Protein AF-A0A151AYU2-F1 (afdb_monomer_lite)

Radius of gyration: 25.3 Å; chains: 1; bounding box: 52×32×69 Å

Organism: NCBI:txid1122241

Foldseek 3Di:
DAAAPPVRDDDDLVQWDWAFPAAVLLVTDDTDRSHGPVRRVCCVVPPVVLQCPFLVNLVVQLVVVRDHPVLARHDSQQWFAFVPDRQFIWGFDADSSSHTDDIATDWDWDWDDDPQGIDIDTDHGPVCVVCVVVVVVVVCVVCVVVVHDDDDPDDDDDDDDPTDTDDDDDGDCVSVPPDDPDDDDD

Sequence (186 aa):
MFRCIICLRELDNATASEEHIFPEALGGNITIKNVCRECNSKLGRYVDAPLINNWLIEAKRMLLCLPGKSGKIPNPLEKGYIAGDPQHEVRYEFDSNGKPKRLYTVPKVIREEIDTGERIRIILDKSDENRLPIILEKIAQRAKNKSLKMELLSRKEVHVEHPTMEQNFTFNLWLFSPLTTLDKKS

Secondary structure (DSSP, 8-state):
-EE-TTT--EE-GGGEEEEESS-GGGT---EEEEEEHHHHHHHIIIIIHHHHTSHHHHHHHHHTT---TTSPPP-TTSEEEETTEEEEEEEEEE-TTS-EEEEEEPPEEEEEEETTEEEEEEE--GGGGGGHHHHHHHHHHHHHHTTPPP----------SS--EE------GGGG-S---S----

InterPro domains:
  IPR029471 HNH endonuclease 5 [PF14279] (4-56)

pLDDT: mean 88.63, std 12.05, range [38.78, 97.75]

Structure (mmCIF, N/CA/C/O backbone):
data_AF-A0A151AYU2-F1
#
_entry.id   AF-A0A151AYU2-F1
#
loop_
_atom_site.group_PDB
_atom_site.id
_atom_site.type_symbol
_atom_site.label_atom_id
_atom_site.label_alt_id
_atom_site.label_comp_id
_atom_site.label_asym_id
_atom_site.label_entity_id
_atom_site.label_seq_id
_atom_site.pdbx_PDB_ins_code
_atom_site.Cartn_x
_atom_site.Cartn_y
_atom_site.Cartn_z
_atom_site.occupancy
_atom_site.B_iso_or_equiv
_atom_site.auth_seq_id
_atom_site.auth_comp_id
_atom_site.auth_asym_id
_atom_site.auth_atom_id
_atom_site.pdbx_PDB_model_num
ATOM 1 N N . MET A 1 1 ? -15.152 13.993 37.377 1.00 92.38 1 MET A N 1
ATOM 2 C CA . MET A 1 1 ? -14.035 13.042 37.518 1.00 92.38 1 MET A CA 1
ATOM 3 C C . MET A 1 1 ? -14.491 11.687 37.019 1.00 92.38 1 MET A C 1
ATOM 5 O O . MET A 1 1 ? -15.675 11.382 37.151 1.00 92.38 1 MET A O 1
ATOM 9 N N . PHE A 1 2 ? -13.579 10.915 36.439 1.00 96.31 2 PHE A N 1
ATOM 10 C CA . PHE A 1 2 ? -13.813 9.545 36.000 1.00 96.31 2 PHE A CA 1
ATOM 11 C C . PHE A 1 2 ? -12.554 8.707 36.229 1.00 96.31 2 PHE A C 1
ATOM 13 O O . PHE A 1 2 ? -11.435 9.226 36.189 1.00 96.31 2 PHE A O 1
ATOM 20 N N . ARG A 1 3 ? -12.729 7.393 36.368 1.00 97.00 3 ARG A N 1
ATOM 21 C CA . ARG A 1 3 ? -11.619 6.446 36.442 1.00 97.00 3 ARG A CA 1
ATOM 22 C C . ARG A 1 3 ? -11.289 5.887 35.064 1.00 97.00 3 ARG A C 1
ATOM 24 O O . ARG A 1 3 ? -12.136 5.264 34.426 1.00 97.00 3 ARG A O 1
ATOM 31 N N . CYS A 1 4 ? -10.048 6.069 34.616 1.00 97.62 4 CYS A N 1
ATOM 32 C CA . CYS A 1 4 ? -9.573 5.461 33.374 1.00 97.62 4 CYS A CA 1
ATOM 33 C C . CYS A 1 4 ? -9.370 3.950 33.561 1.00 97.62 4 CYS A C 1
ATOM 35 O O . CYS A 1 4 ? -8.596 3.550 34.426 1.00 97.62 4 CYS A O 1
ATOM 37 N N . ILE A 1 5 ? -9.993 3.106 32.733 1.00 96.75 5 ILE A N 1
ATOM 38 C CA . ILE A 1 5 ? -9.901 1.636 32.873 1.00 96.75 5 ILE A CA 1
ATOM 39 C C . ILE A 1 5 ? -8.519 1.063 32.521 1.00 96.75 5 ILE A C 1
ATOM 41 O O . ILE A 1 5 ? -8.209 -0.055 32.913 1.00 96.75 5 ILE A O 1
ATOM 45 N N . ILE A 1 6 ? -7.682 1.826 31.806 1.00 96.19 6 ILE A N 1
ATOM 46 C CA . ILE A 1 6 ? -6.354 1.379 31.355 1.00 96.19 6 ILE A CA 1
ATOM 47 C C . ILE A 1 6 ? -5.271 1.718 32.383 1.00 96.19 6 ILE A C 1
ATOM 49 O O . ILE A 1 6 ? -4.528 0.845 32.814 1.00 96.19 6 ILE A O 1
ATOM 53 N N . CYS A 1 7 ? -5.166 2.988 32.794 1.00 96.88 7 CYS A N 1
ATOM 54 C CA . CYS A 1 7 ? -4.160 3.411 33.781 1.00 96.88 7 CYS A CA 1
ATOM 55 C C . CYS A 1 7 ? -4.673 3.423 35.227 1.00 96.88 7 CYS A C 1
ATOM 57 O O . CYS A 1 7 ? -3.905 3.735 36.131 1.00 96.88 7 CYS A O 1
ATOM 59 N N . LEU A 1 8 ? -5.959 3.130 35.444 1.00 97.44 8 LEU A N 1
ATOM 60 C CA . LEU A 1 8 ? -6.633 3.043 36.747 1.00 97.44 8 LEU A CA 1
ATOM 61 C C . LEU A 1 8 ? -6.641 4.331 37.590 1.00 97.44 8 LEU A C 1
ATOM 63 O O . LEU A 1 8 ? -7.120 4.292 38.725 1.00 97.44 8 LEU A O 1
ATOM 67 N N . ARG A 1 9 ? -6.172 5.460 37.035 1.00 97.19 9 ARG A N 1
ATOM 68 C CA . ARG A 1 9 ? -6.159 6.790 37.667 1.00 97.19 9 ARG A CA 1
ATOM 69 C C . ARG A 1 9 ? -7.537 7.458 37.613 1.00 97.19 9 ARG A C 1
ATOM 71 O O . ARG A 1 9 ? -8.231 7.358 36.599 1.00 97.19 9 ARG A O 1
ATOM 78 N N . GLU A 1 10 ? -7.871 8.186 38.675 1.00 97.44 10 GLU A N 1
ATOM 79 C CA . GLU A 1 10 ? -8.965 9.163 38.711 1.00 97.44 10 GLU A CA 1
ATOM 80 C C . GLU A 1 10 ? -8.523 10.454 38.014 1.00 97.44 10 GLU A C 1
ATOM 82 O O . GLU A 1 10 ? -7.473 11.012 38.336 1.00 97.44 10 GLU A O 1
ATOM 87 N N . LEU A 1 11 ? -9.293 10.908 37.028 1.00 96.38 11 LEU A N 1
ATOM 88 C CA . LEU A 1 11 ? -8.926 12.013 36.143 1.00 96.38 11 LEU A CA 1
ATOM 89 C C . LEU A 1 11 ? -10.106 12.965 35.924 1.00 96.38 11 LEU A C 1
ATOM 91 O O . LEU A 1 11 ? -11.273 12.616 36.123 1.00 96.38 11 LEU A O 1
ATOM 95 N N . ASP A 1 12 ? -9.802 14.187 35.490 1.00 95.88 12 ASP A N 1
ATOM 96 C CA . ASP A 1 12 ? -10.826 15.152 35.098 1.00 95.88 12 ASP A CA 1
ATOM 97 C C . ASP A 1 12 ? -11.544 14.707 33.813 1.00 95.88 12 ASP A C 1
ATOM 99 O O . ASP A 1 12 ? -10.909 14.217 32.874 1.00 95.88 12 ASP A O 1
ATOM 103 N N . ASN A 1 13 ? -12.863 14.919 33.750 1.00 94.44 13 ASN A N 1
ATOM 104 C CA . ASN A 1 13 ? -13.699 14.519 32.613 1.00 94.44 13 ASN A CA 1
ATOM 105 C C . ASN A 1 13 ? -13.259 15.177 31.291 1.00 94.44 13 ASN A C 1
ATOM 107 O O . ASN A 1 13 ? -13.466 14.591 30.231 1.00 94.44 13 ASN A O 1
ATOM 111 N N . ALA A 1 14 ? -12.597 16.339 31.328 1.00 93.88 14 ALA A N 1
ATOM 112 C CA . ALA A 1 14 ? -12.032 17.003 30.152 1.00 93.88 14 ALA A CA 1
ATOM 113 C C . ALA A 1 14 ? -10.926 16.185 29.457 1.00 93.88 14 ALA A C 1
ATOM 115 O O . ALA A 1 14 ? -10.624 16.413 28.283 1.00 93.88 14 ALA A O 1
ATOM 116 N N . THR A 1 15 ? -10.321 15.224 30.163 1.00 94.38 15 THR A N 1
ATOM 117 C CA . THR A 1 15 ? -9.274 14.337 29.626 1.00 94.38 15 THR A CA 1
ATOM 118 C C . THR A 1 15 ? -9.813 13.015 29.080 1.00 94.38 15 THR A C 1
ATOM 120 O O . THR A 1 15 ? -9.033 12.219 28.543 1.00 94.38 15 THR A O 1
ATOM 123 N N . ALA A 1 16 ? -11.122 12.773 29.198 1.00 95.12 16 ALA A N 1
ATOM 124 C CA . ALA A 1 16 ? -11.766 11.606 28.617 1.00 95.12 16 ALA A CA 1
ATOM 125 C C . ALA A 1 16 ? -11.671 11.637 27.083 1.00 95.12 16 ALA A C 1
ATOM 127 O O . ALA A 1 16 ? -11.637 12.699 26.448 1.00 95.12 16 ALA A O 1
ATOM 128 N N . SER A 1 17 ? -11.595 10.449 26.500 1.00 96.06 17 SER A N 1
ATOM 129 C CA . SER A 1 17 ? -11.542 10.213 25.063 1.00 96.06 17 SER A CA 1
ATOM 130 C C . SER A 1 17 ? -12.520 9.104 24.712 1.00 96.06 17 SER A C 1
ATOM 132 O O . SER A 1 17 ? -12.716 8.175 25.496 1.00 96.06 17 SER A O 1
ATOM 134 N N . GLU A 1 18 ? -13.125 9.202 23.534 1.00 95.06 18 GLU A N 1
ATOM 135 C CA . GLU A 1 18 ? -13.916 8.111 22.978 1.00 95.06 18 GLU A CA 1
ATOM 136 C C . GLU A 1 18 ? -12.961 7.076 22.381 1.00 95.06 18 GLU A C 1
ATOM 138 O O . GLU A 1 18 ? -12.160 7.397 21.504 1.00 95.06 18 GLU A O 1
ATOM 143 N N . GLU A 1 19 ? -12.995 5.859 22.917 1.00 95.19 19 GLU A N 1
ATOM 144 C CA . GLU A 1 19 ? -12.148 4.745 22.496 1.00 95.19 19 GLU A CA 1
ATOM 145 C C . GLU A 1 19 ? -13.000 3.630 21.903 1.00 95.19 19 GLU A C 1
ATOM 147 O O . GLU A 1 19 ? -14.020 3.256 22.483 1.00 95.19 19 GLU A O 1
ATOM 152 N N . HIS A 1 20 ? -12.578 3.084 20.765 1.00 93.94 20 HIS A N 1
ATOM 153 C CA . HIS A 1 20 ? -13.222 1.914 20.180 1.00 93.94 20 HIS A CA 1
ATOM 154 C C . HIS A 1 20 ? -12.712 0.636 20.851 1.00 93.94 20 HIS A C 1
ATOM 156 O O . HIS A 1 20 ? -11.509 0.453 20.991 1.00 93.94 20 HIS A O 1
ATOM 162 N N . ILE A 1 21 ? -13.614 -0.281 21.218 1.00 92.38 21 ILE A N 1
ATOM 163 C CA . ILE A 1 21 ? -13.212 -1.592 21.765 1.00 92.38 21 ILE A CA 1
ATOM 164 C C . ILE A 1 21 ? -12.509 -2.431 20.691 1.00 92.38 21 ILE A C 1
ATOM 166 O O . ILE A 1 21 ? -11.504 -3.083 20.958 1.00 92.38 21 ILE A O 1
ATOM 170 N N . PHE A 1 22 ? -13.043 -2.400 19.470 1.00 92.06 22 PHE A N 1
ATOM 171 C CA . PHE A 1 22 ? -12.408 -2.959 18.283 1.00 92.06 22 PHE A CA 1
ATOM 172 C C . PHE A 1 22 ? -12.127 -1.825 17.305 1.00 92.06 22 PHE A C 1
ATOM 174 O O . PHE A 1 22 ? -13.033 -1.019 17.088 1.00 92.06 22 PHE A O 1
ATOM 181 N N . PRO A 1 23 ? -10.943 -1.767 16.671 1.00 92.06 23 PRO A N 1
ATOM 182 C CA . PRO A 1 23 ? -10.631 -0.709 15.725 1.00 92.06 23 PRO A CA 1
ATOM 183 C C . PRO A 1 23 ? -11.722 -0.558 14.662 1.00 92.06 23 PRO A C 1
ATOM 185 O O . PRO A 1 23 ? -12.142 -1.531 14.034 1.00 92.06 23 PRO A O 1
ATOM 188 N N . GLU A 1 24 ? -12.137 0.681 14.415 1.00 91.56 24 GLU A N 1
ATOM 189 C CA . GLU A 1 24 ? -13.136 1.026 13.396 1.00 91.56 24 GLU A CA 1
ATOM 190 C C . GLU A 1 24 ? -12.774 0.454 12.014 1.00 91.56 24 GLU A C 1
ATOM 192 O O . GLU A 1 24 ? -13.625 -0.069 11.303 1.00 91.56 24 GLU A O 1
ATO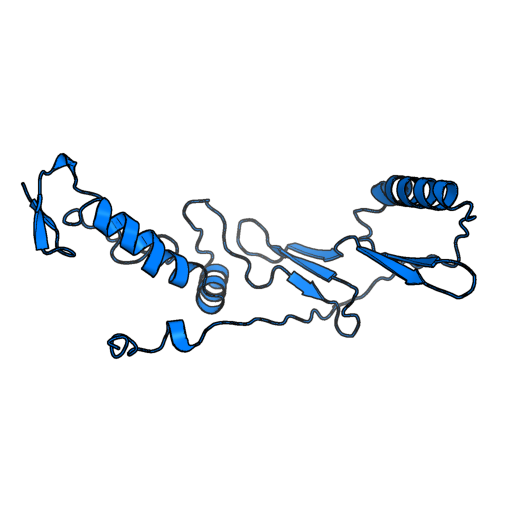M 197 N N . ALA A 1 25 ? -11.480 0.447 11.671 1.00 92.19 25 ALA A N 1
ATOM 198 C CA . ALA A 1 25 ? -10.957 -0.106 10.419 1.00 92.19 25 ALA A CA 1
ATOM 199 C C . ALA A 1 25 ? -11.163 -1.629 10.258 1.00 92.19 25 ALA A C 1
ATOM 201 O O . ALA A 1 25 ? -10.932 -2.162 9.169 1.00 92.19 25 ALA A O 1
ATOM 202 N N . LEU A 1 26 ? -11.564 -2.323 11.329 1.00 93.62 26 LEU A N 1
ATOM 203 C CA . LEU A 1 26 ? -11.955 -3.736 11.350 1.00 93.62 26 LEU A CA 1
ATOM 204 C C . LEU A 1 26 ? -13.482 -3.919 11.431 1.00 93.62 26 LEU A C 1
ATOM 206 O O . LEU A 1 26 ? -13.949 -5.032 11.652 1.00 93.62 26 LEU A O 1
ATOM 210 N N . GLY A 1 27 ? -14.256 -2.843 11.261 1.00 91.19 27 GLY A N 1
ATOM 211 C CA . GLY A 1 27 ? -15.714 -2.841 11.397 1.00 91.19 27 GLY A CA 1
ATOM 212 C C . GLY A 1 27 ? -16.207 -2.663 12.837 1.00 91.19 27 GLY A C 1
ATOM 213 O O . GLY A 1 27 ? -17.386 -2.884 13.109 1.00 91.19 27 GLY A O 1
ATOM 214 N N . GLY A 1 28 ? -15.331 -2.284 13.772 1.00 92.44 28 GLY A N 1
ATOM 215 C CA . GLY A 1 28 ? -15.703 -2.066 15.167 1.00 92.44 28 GLY A CA 1
ATOM 216 C C . GLY A 1 28 ? -16.546 -0.805 15.368 1.00 92.44 28 GLY A C 1
ATOM 217 O O . GLY A 1 28 ? -16.127 0.297 15.024 1.00 92.44 28 GLY A O 1
ATOM 218 N N . ASN A 1 29 ? -17.722 -0.954 15.977 1.00 93.44 29 ASN A N 1
ATOM 219 C CA . ASN A 1 29 ? -18.675 0.140 16.208 1.00 93.44 29 ASN A CA 1
ATOM 220 C C . ASN A 1 29 ? -18.985 0.400 17.694 1.00 93.44 29 ASN A C 1
ATOM 222 O O . ASN A 1 29 ? -19.743 1.313 18.009 1.00 93.44 29 ASN A O 1
ATOM 226 N N . ILE A 1 30 ? -18.410 -0.386 18.610 1.00 95.44 30 ILE A N 1
ATOM 227 C CA . ILE A 1 30 ? -18.618 -0.225 20.052 1.00 95.44 30 ILE A CA 1
ATOM 228 C C . ILE A 1 30 ? -17.563 0.731 20.601 1.00 95.44 30 ILE A C 1
ATOM 230 O O . ILE A 1 30 ? -16.366 0.439 20.527 1.00 95.44 30 ILE A O 1
ATOM 234 N N . THR A 1 31 ? -18.014 1.841 21.183 1.00 95.75 31 THR A N 1
ATOM 235 C CA . THR A 1 31 ? -17.152 2.836 21.826 1.00 95.75 31 THR A CA 1
ATOM 236 C C . THR A 1 31 ? -17.396 2.924 23.329 1.00 95.75 31 THR A C 1
ATOM 238 O O . THR A 1 31 ? -18.479 2.625 23.837 1.00 95.75 31 THR A O 1
ATOM 241 N N . ILE A 1 32 ? -16.365 3.341 24.060 1.00 95.19 32 ILE A N 1
ATOM 242 C CA . ILE A 1 32 ? -16.394 3.606 25.500 1.00 95.19 32 ILE A CA 1
ATOM 243 C C . ILE A 1 32 ? -15.777 4.976 25.792 1.00 95.19 32 ILE A C 1
ATOM 245 O O . ILE A 1 32 ? -14.922 5.456 25.051 1.00 95.19 32 ILE A O 1
ATOM 249 N N . LYS A 1 33 ? -16.185 5.608 26.899 1.00 94.75 33 LYS A N 1
ATOM 250 C CA . LYS A 1 33 ? -15.687 6.937 27.320 1.00 94.75 33 LYS A CA 1
ATOM 251 C C . LYS A 1 33 ? -14.859 6.907 28.607 1.00 94.75 33 LYS A C 1
ATOM 253 O O . LYS A 1 33 ? -14.461 7.949 29.117 1.00 94.75 33 LYS A O 1
ATOM 258 N N . ASN A 1 34 ? -14.549 5.712 29.113 1.00 95.38 34 ASN A N 1
ATOM 259 C CA . ASN A 1 34 ? -13.813 5.518 30.366 1.00 95.38 34 ASN A CA 1
ATOM 260 C C . ASN A 1 34 ? -12.299 5.363 30.127 1.00 95.38 34 ASN A C 1
ATOM 262 O O . ASN A 1 34 ? -11.610 4.671 30.876 1.00 95.38 34 ASN A O 1
ATOM 266 N N . VAL A 1 35 ? -11.766 5.992 29.076 1.00 97.31 35 VAL A N 1
ATOM 267 C CA . VAL A 1 35 ? -10.343 5.959 28.710 1.00 97.31 35 VAL A CA 1
ATOM 268 C C . VAL A 1 35 ? -9.844 7.392 28.559 1.00 97.31 35 VAL A C 1
ATOM 270 O O . VAL A 1 35 ? -10.484 8.221 27.919 1.00 97.31 35 VAL A O 1
ATOM 273 N N . CYS A 1 36 ? -8.701 7.717 29.164 1.00 97.75 36 CYS A N 1
ATOM 274 C CA . CYS A 1 3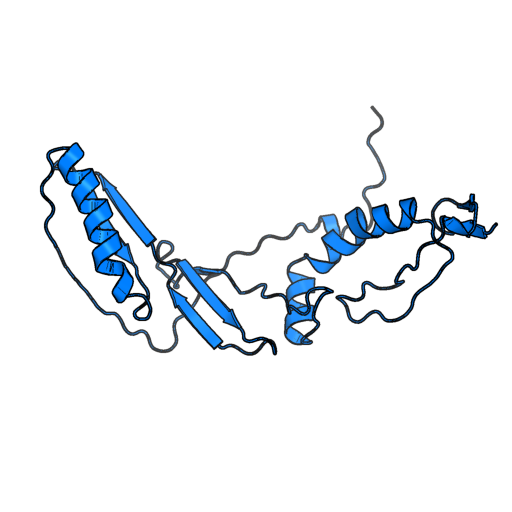6 ? -8.097 9.038 28.995 1.00 97.75 36 CYS A CA 1
ATOM 275 C C . CYS A 1 36 ? -7.361 9.158 27.652 1.00 97.75 36 CYS A C 1
ATOM 277 O O . CYS A 1 36 ? -6.863 8.162 27.121 1.00 97.75 36 CYS A O 1
ATOM 279 N N . ARG A 1 37 ? -7.229 10.384 27.128 1.00 96.88 37 ARG A N 1
ATOM 280 C CA . ARG A 1 37 ? -6.555 10.667 25.841 1.00 96.88 37 ARG A CA 1
ATOM 281 C C . ARG A 1 37 ? -5.143 10.085 25.739 1.00 96.88 37 ARG A C 1
ATOM 283 O O . ARG A 1 37 ? -4.761 9.606 24.679 1.00 96.88 37 ARG A O 1
ATOM 290 N N . GLU A 1 38 ? -4.380 10.098 26.832 1.00 96.75 38 GLU A N 1
ATOM 291 C CA . GLU A 1 38 ? -3.019 9.547 26.861 1.00 96.75 38 GLU A CA 1
ATOM 292 C C . GLU A 1 38 ? -3.017 8.028 26.617 1.00 96.75 38 GLU A C 1
ATOM 294 O O . GLU A 1 38 ? -2.230 7.526 25.816 1.00 96.75 38 GLU A O 1
ATOM 299 N N . CYS A 1 39 ? -3.909 7.291 27.287 1.00 97.12 39 CYS A N 1
ATOM 300 C CA . CYS A 1 39 ? -4.044 5.846 27.111 1.00 97.12 39 CYS A CA 1
ATOM 301 C C . CYS A 1 39 ? -4.598 5.495 25.730 1.00 97.12 39 CYS A C 1
ATOM 303 O O . CYS A 1 39 ? -4.009 4.651 25.064 1.00 97.12 39 CYS A O 1
ATOM 305 N N . ASN A 1 40 ? -5.659 6.175 25.286 1.00 96.62 40 ASN A N 1
ATOM 306 C CA . ASN A 1 40 ? -6.238 5.997 23.950 1.00 96.62 40 ASN A CA 1
ATOM 307 C C . ASN A 1 40 ? -5.165 6.218 22.861 1.00 96.62 40 ASN A C 1
ATOM 309 O O . ASN A 1 40 ? -4.927 5.350 22.029 1.00 96.62 40 ASN A O 1
ATOM 313 N N . SER A 1 41 ? -4.381 7.299 22.947 1.00 95.81 41 SER A N 1
ATOM 314 C CA . SER A 1 41 ? -3.298 7.545 21.985 1.00 95.81 41 SER A CA 1
ATOM 315 C C . SER A 1 41 ? -2.222 6.448 21.983 1.00 95.81 41 SER A C 1
ATOM 317 O O . SER A 1 41 ? -1.691 6.120 20.917 1.00 95.81 41 SER A O 1
ATOM 319 N N . LYS A 1 42 ? -1.892 5.866 23.146 1.00 95.44 42 LYS A N 1
ATOM 320 C CA . LYS A 1 42 ? -0.954 4.734 23.236 1.00 95.44 42 LYS A CA 1
ATOM 321 C C . LYS A 1 42 ? -1.541 3.465 22.612 1.00 95.44 42 LYS A C 1
ATOM 323 O O . LYS A 1 42 ? -0.820 2.805 21.870 1.00 95.44 42 LYS A O 1
ATOM 328 N N . LEU A 1 43 ? -2.812 3.149 22.864 1.00 93.50 43 LEU A N 1
ATOM 329 C CA . LEU A 1 43 ? -3.501 2.007 22.247 1.00 93.50 43 LEU A CA 1
ATOM 330 C C . LEU A 1 43 ? -3.541 2.153 20.723 1.00 93.50 43 LEU A C 1
ATOM 332 O O . LEU A 1 43 ? -3.032 1.284 20.017 1.00 93.50 43 LEU A O 1
ATOM 336 N N . GLY A 1 44 ? -3.970 3.313 20.224 1.00 92.12 44 GLY A N 1
ATOM 337 C CA . GLY A 1 44 ? -3.989 3.597 18.790 1.00 92.12 44 GLY A CA 1
ATOM 338 C C . GLY A 1 44 ? -2.617 3.435 18.119 1.00 92.12 44 GLY A C 1
ATOM 339 O O . GLY A 1 44 ? -2.508 2.886 17.023 1.00 92.12 44 GLY A O 1
ATOM 340 N N . ARG A 1 45 ? -1.537 3.876 18.783 1.00 92.62 45 ARG A N 1
ATOM 341 C CA . ARG A 1 45 ? -0.171 3.814 18.234 1.00 92.62 45 ARG A CA 1
ATOM 342 C C . ARG A 1 45 ? 0.472 2.430 18.329 1.00 92.62 45 ARG A C 1
ATOM 344 O O . ARG A 1 45 ? 1.184 2.044 17.404 1.00 92.62 45 ARG A O 1
ATOM 351 N N . TYR A 1 46 ? 0.302 1.735 19.450 1.00 90.69 46 TYR A N 1
ATOM 352 C CA . TYR A 1 46 ? 1.078 0.531 19.773 1.00 90.69 46 TYR A CA 1
ATOM 353 C C . TYR A 1 46 ? 0.280 -0.771 19.670 1.00 90.69 46 TYR A C 1
ATOM 355 O O . TYR A 1 46 ? 0.892 -1.834 19.676 1.00 90.69 46 TYR A O 1
ATOM 363 N N . VAL A 1 47 ? -1.048 -0.702 19.560 1.00 89.44 47 VAL A N 1
ATOM 364 C CA . VAL A 1 47 ? -1.929 -1.874 19.450 1.00 89.44 47 VAL A CA 1
ATOM 365 C C . VAL A 1 47 ? -2.695 -1.831 18.133 1.00 89.44 47 VAL A C 1
ATOM 367 O O . VAL A 1 47 ? -2.491 -2.700 17.284 1.00 89.44 47 VAL A O 1
ATOM 370 N N . ASP A 1 48 ? -3.493 -0.785 17.908 1.00 91.00 48 ASP A N 1
ATOM 371 C CA . ASP A 1 48 ? -4.367 -0.723 16.733 1.00 91.00 48 ASP A CA 1
ATOM 372 C C . ASP A 1 48 ? -3.563 -0.611 15.442 1.00 91.00 48 ASP A C 1
ATOM 374 O O . ASP A 1 48 ? -3.773 -1.395 14.521 1.00 91.00 48 ASP A O 1
ATOM 378 N N . ALA A 1 49 ? -2.616 0.333 15.364 1.00 90.19 49 ALA A N 1
ATOM 379 C CA . ALA A 1 49 ? -1.830 0.547 14.152 1.00 90.19 49 ALA A CA 1
ATOM 380 C C . ALA A 1 49 ? -1.034 -0.705 13.715 1.00 90.19 49 ALA A C 1
ATOM 382 O O . ALA A 1 49 ? -1.116 -1.062 12.537 1.00 90.19 49 ALA A O 1
ATOM 383 N N . PRO A 1 50 ? -0.304 -1.418 14.598 1.00 89.19 50 PRO A N 1
ATOM 384 C CA . PRO A 1 50 ? 0.339 -2.681 14.229 1.00 89.19 50 PRO A CA 1
ATOM 385 C C . PRO A 1 50 ? -0.640 -3.768 13.774 1.00 89.19 50 PRO A C 1
ATOM 387 O O . PRO A 1 50 ? -0.314 -4.526 12.861 1.00 89.19 50 PRO A O 1
ATOM 390 N N . LEU A 1 51 ? -1.833 -3.838 14.376 1.00 89.12 51 LEU A N 1
ATOM 391 C CA . LEU A 1 51 ? -2.855 -4.814 14.006 1.00 89.12 51 LEU A CA 1
ATOM 392 C C . LEU A 1 51 ? -3.451 -4.512 12.623 1.00 89.12 51 LEU A C 1
ATOM 394 O O . LEU A 1 51 ? -3.451 -5.380 11.754 1.00 89.12 51 LEU A O 1
ATOM 398 N N . ILE A 1 52 ? -3.932 -3.287 12.388 1.00 91.50 52 ILE A N 1
ATOM 399 C CA . ILE A 1 52 ? -4.652 -2.922 11.152 1.00 91.50 52 ILE A CA 1
ATOM 400 C C . ILE A 1 52 ? -3.756 -2.863 9.907 1.00 91.50 52 ILE A C 1
ATOM 402 O O . ILE A 1 52 ? -4.287 -2.969 8.799 1.00 91.50 52 ILE A O 1
ATOM 406 N N . ASN A 1 53 ? -2.443 -2.677 10.101 1.00 88.31 53 ASN A N 1
ATOM 407 C CA . ASN A 1 53 ? -1.422 -2.633 9.046 1.00 88.31 53 ASN A CA 1
ATOM 408 C C . ASN A 1 53 ? -0.707 -3.986 8.866 1.00 88.31 53 ASN A C 1
ATOM 410 O O . ASN A 1 53 ? 0.252 -4.094 8.103 1.00 88.31 53 ASN A O 1
ATOM 414 N N . ASN A 1 54 ? -1.110 -5.026 9.601 1.00 88.75 54 ASN A N 1
ATOM 415 C CA . ASN A 1 54 ? -0.595 -6.368 9.371 1.00 88.75 54 ASN A CA 1
ATOM 416 C C . ASN A 1 54 ? -1.146 -6.916 8.047 1.00 88.75 54 ASN A C 1
ATOM 418 O O . ASN A 1 54 ? -2.352 -6.860 7.821 1.00 88.75 54 ASN A O 1
ATOM 422 N N . TRP A 1 55 ? -0.293 -7.523 7.217 1.00 90.19 55 TRP A N 1
ATOM 423 C CA . TRP A 1 55 ? -0.678 -8.031 5.893 1.00 90.19 55 TRP A CA 1
ATOM 424 C C . TRP A 1 55 ? -1.900 -8.967 5.920 1.00 90.19 55 TRP A C 1
ATOM 426 O O . TRP A 1 55 ? -2.795 -8.834 5.089 1.00 90.19 55 TRP A O 1
ATOM 436 N N . LEU A 1 56 ? -1.991 -9.879 6.901 1.00 90.06 56 LEU A N 1
ATOM 437 C CA . LEU A 1 56 ? -3.129 -10.803 7.022 1.00 90.06 56 LEU A CA 1
ATOM 438 C C . LEU A 1 56 ? -4.430 -10.050 7.314 1.00 90.06 56 LEU A C 1
ATOM 440 O O . LEU A 1 56 ? -5.492 -10.396 6.794 1.00 90.06 56 LEU A O 1
ATOM 444 N N . ILE A 1 57 ? -4.341 -9.007 8.137 1.00 91.75 57 ILE A N 1
ATOM 445 C CA . ILE A 1 57 ? -5.474 -8.161 8.499 1.00 91.75 57 ILE A CA 1
ATOM 446 C C . ILE A 1 57 ? -5.863 -7.260 7.328 1.00 91.75 57 ILE A C 1
ATOM 448 O O . ILE A 1 57 ? -7.046 -7.166 7.013 1.00 91.75 57 ILE A O 1
ATOM 452 N N . GLU A 1 58 ? -4.904 -6.667 6.620 1.00 92.00 58 GLU A N 1
ATOM 453 C CA . GLU A 1 58 ? -5.159 -5.920 5.385 1.00 92.00 58 GLU A CA 1
ATOM 454 C C . GLU A 1 58 ? -5.823 -6.793 4.316 1.00 92.00 58 GLU A C 1
ATOM 456 O O . GLU A 1 58 ? -6.784 -6.352 3.689 1.00 92.00 58 GLU A O 1
ATOM 461 N N . ALA A 1 59 ? -5.396 -8.050 4.159 1.00 91.38 59 ALA A N 1
ATOM 462 C CA . ALA A 1 59 ? -6.018 -8.999 3.235 1.00 91.38 59 ALA 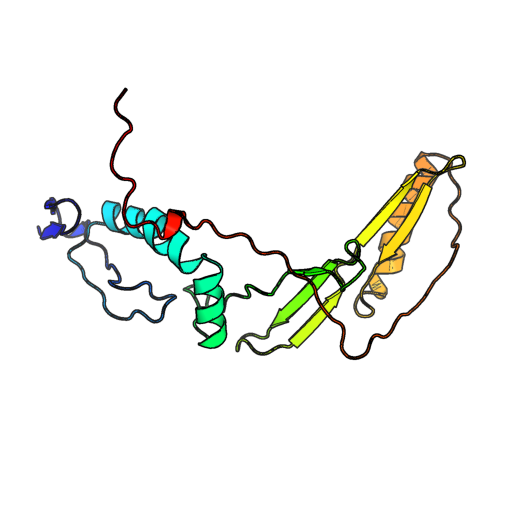A CA 1
ATOM 463 C C . ALA A 1 59 ? -7.473 -9.285 3.613 1.00 91.38 59 ALA A C 1
ATOM 465 O O . ALA A 1 59 ? -8.351 -9.275 2.750 1.00 91.38 59 ALA A O 1
ATOM 466 N N . LYS A 1 60 ? -7.763 -9.467 4.905 1.00 92.38 60 LYS A N 1
ATOM 467 C CA . LYS A 1 60 ? -9.146 -9.618 5.381 1.00 92.38 60 LYS A CA 1
ATOM 468 C C . LYS A 1 60 ? -9.970 -8.347 5.188 1.00 92.38 60 LYS A C 1
ATOM 470 O O . LYS A 1 60 ? -11.110 -8.443 4.744 1.00 92.38 60 LYS A O 1
ATOM 475 N N . ARG A 1 61 ? -9.400 -7.170 5.454 1.00 93.69 61 ARG A N 1
ATOM 476 C CA . ARG A 1 61 ? -10.058 -5.875 5.216 1.00 93.69 61 ARG A CA 1
ATOM 477 C C . ARG A 1 61 ? -10.369 -5.666 3.735 1.00 93.69 61 ARG A C 1
ATOM 479 O O . ARG A 1 61 ? -11.461 -5.207 3.425 1.00 93.69 61 ARG A O 1
ATOM 486 N N . MET A 1 62 ? -9.465 -6.051 2.833 1.00 92.12 62 MET A N 1
ATOM 487 C CA . MET A 1 62 ? -9.700 -6.025 1.386 1.00 92.12 62 MET A CA 1
ATOM 488 C C . MET A 1 62 ? -10.853 -6.957 0.987 1.00 92.12 62 MET A C 1
ATOM 490 O O . MET A 1 62 ? -11.773 -6.517 0.305 1.00 92.12 62 MET A O 1
ATOM 494 N N . LEU A 1 63 ? -10.850 -8.213 1.458 1.00 90.62 63 LEU A N 1
ATOM 495 C CA . LEU A 1 63 ? -11.902 -9.203 1.162 1.00 90.62 63 LEU A CA 1
ATOM 496 C C . LEU A 1 63 ? -13.295 -8.782 1.652 1.00 90.62 63 LEU A C 1
ATOM 498 O O . LEU A 1 63 ? -14.296 -9.146 1.043 1.00 90.62 63 LEU A O 1
ATOM 502 N N . LEU A 1 64 ? -13.353 -8.049 2.763 1.00 92.12 64 LEU A N 1
ATOM 503 C CA . LEU A 1 64 ? -14.592 -7.563 3.372 1.00 92.12 64 LEU A CA 1
ATOM 504 C C . LEU A 1 64 ? -14.934 -6.118 2.969 1.00 92.12 64 LEU A C 1
ATOM 506 O O . LEU A 1 64 ? -15.886 -5.556 3.504 1.00 92.12 64 LEU A O 1
ATOM 510 N N . CYS A 1 65 ? -14.158 -5.508 2.066 1.00 91.31 65 CYS A N 1
ATOM 511 C CA . CYS A 1 65 ? -14.301 -4.112 1.646 1.00 91.31 65 CYS A CA 1
ATOM 512 C C . CYS A 1 65 ? -14.361 -3.117 2.826 1.00 91.31 65 CYS A C 1
ATOM 514 O O . CYS A 1 65 ? -15.153 -2.178 2.805 1.00 91.31 65 CYS A O 1
ATOM 516 N N . LEU A 1 66 ? -13.535 -3.314 3.861 1.00 92.50 66 LEU A N 1
ATOM 517 C CA . LEU A 1 66 ? -13.515 -2.487 5.073 1.00 92.50 66 LEU A CA 1
ATOM 518 C C . LEU A 1 66 ? -12.572 -1.277 4.917 1.00 92.50 66 LEU A C 1
ATOM 520 O O . LEU A 1 66 ? -11.341 -1.445 4.947 1.00 92.50 66 LEU A O 1
ATOM 524 N N . PRO A 1 67 ? -13.101 -0.045 4.782 1.00 90.56 67 PRO A N 1
ATOM 525 C CA . PRO A 1 67 ? -12.274 1.149 4.722 1.00 90.56 67 PRO A CA 1
ATOM 526 C C . PRO A 1 67 ? -11.716 1.510 6.105 1.00 90.56 67 PRO A C 1
ATOM 528 O O . PRO A 1 67 ? -12.300 1.212 7.143 1.00 90.56 67 PRO A O 1
ATOM 531 N N . GLY A 1 68 ? -10.561 2.176 6.130 1.00 85.75 68 GLY A N 1
ATOM 532 C CA . GLY A 1 68 ? -10.120 2.895 7.333 1.00 85.75 68 GLY A CA 1
ATOM 533 C C . GLY A 1 68 ? -10.772 4.279 7.445 1.00 85.75 68 GLY A C 1
ATOM 534 O O . GLY A 1 68 ? -11.558 4.677 6.588 1.00 85.75 68 GLY A O 1
ATOM 535 N N . LYS A 1 69 ? -10.337 5.081 8.426 1.00 82.31 69 LYS A N 1
ATOM 536 C CA . LYS A 1 69 ? -10.777 6.485 8.600 1.00 82.31 69 LYS A CA 1
ATOM 537 C C . LYS A 1 69 ? -10.588 7.368 7.360 1.00 82.31 69 LYS A C 1
ATOM 539 O O . LYS A 1 69 ? -11.281 8.360 7.192 1.00 82.31 69 LYS A O 1
ATOM 544 N N . SER A 1 70 ? -9.644 7.018 6.486 1.00 84.00 70 SER A N 1
ATOM 545 C CA . SER A 1 70 ? -9.400 7.719 5.220 1.00 84.00 70 SER A CA 1
ATOM 546 C C . SER A 1 70 ? -10.400 7.372 4.109 1.00 84.00 70 SER A C 1
ATOM 548 O O . SER A 1 70 ? -10.266 7.891 3.003 1.00 84.00 70 SER A O 1
ATOM 550 N N . GLY A 1 71 ? -11.339 6.451 4.352 1.00 85.31 71 GLY A N 1
ATOM 551 C CA . GLY A 1 71 ? -12.244 5.911 3.335 1.00 85.31 71 GLY A CA 1
ATOM 552 C C . GLY A 1 71 ? -11.580 4.924 2.369 1.00 85.31 71 GLY A C 1
ATOM 553 O O . GLY A 1 71 ? -12.239 4.415 1.469 1.00 85.31 71 GLY A O 1
ATOM 554 N N . LYS A 1 72 ? -10.279 4.640 2.529 1.00 87.00 72 LYS A N 1
ATOM 555 C CA . LYS A 1 72 ? -9.529 3.754 1.629 1.00 87.00 72 LYS A CA 1
ATOM 556 C C . LYS A 1 72 ? -9.539 2.313 2.131 1.00 87.00 72 LYS A C 1
ATOM 558 O O . LYS A 1 72 ? -9.214 2.056 3.295 1.00 87.00 72 LYS A O 1
ATOM 563 N N . ILE A 1 73 ? -9.856 1.391 1.226 1.00 91.31 73 ILE A N 1
ATOM 564 C CA . ILE A 1 73 ? -9.667 -0.051 1.408 1.00 91.31 73 ILE A CA 1
ATOM 565 C C . ILE A 1 73 ? -8.173 -0.354 1.188 1.00 91.31 73 ILE A C 1
ATOM 567 O O . ILE A 1 73 ? -7.598 0.148 0.216 1.00 91.31 73 ILE A O 1
ATOM 571 N N . PRO A 1 74 ? -7.510 -1.106 2.085 1.00 92.12 74 PRO A N 1
ATOM 572 C CA . PRO A 1 74 ? -6.109 -1.470 1.900 1.00 92.12 74 PRO A CA 1
ATOM 573 C C . PRO A 1 74 ? -5.943 -2.436 0.720 1.00 92.12 74 PRO A C 1
ATOM 575 O O . PRO A 1 74 ? -6.814 -3.263 0.458 1.00 92.12 74 PRO A O 1
ATOM 578 N N . ASN A 1 75 ? -4.801 -2.352 0.039 1.00 92.12 75 ASN A N 1
ATOM 579 C CA . ASN A 1 75 ? -4.430 -3.259 -1.043 1.00 92.12 75 ASN A CA 1
ATOM 580 C C . ASN A 1 75 ? -3.096 -3.953 -0.711 1.00 92.12 75 ASN A C 1
ATOM 582 O O . ASN A 1 75 ? -2.035 -3.476 -1.116 1.00 92.12 75 ASN A O 1
ATOM 586 N N . PRO A 1 76 ? -3.124 -5.083 0.012 1.00 90.75 76 PRO A N 1
ATOM 587 C CA . PRO A 1 76 ? -1.915 -5.837 0.351 1.00 90.75 76 PRO A CA 1
ATOM 588 C C . PRO A 1 76 ? -1.274 -6.533 -0.861 1.00 90.75 76 PRO A C 1
ATOM 590 O O . PRO A 1 76 ? -0.180 -7.084 -0.736 1.00 90.75 76 PRO A O 1
ATOM 593 N N . LEU A 1 77 ? -1.943 -6.521 -2.021 1.00 91.75 77 LEU A N 1
ATOM 594 C CA . LEU A 1 77 ? -1.455 -7.072 -3.285 1.00 91.75 77 LEU A CA 1
ATOM 595 C C . LEU A 1 77 ? -0.927 -5.976 -4.226 1.00 91.75 77 LEU A C 1
ATOM 597 O O . LEU A 1 77 ? -0.680 -6.260 -5.395 1.00 91.75 77 LEU A O 1
ATOM 601 N N . GLU A 1 78 ? -0.741 -4.739 -3.750 1.00 92.75 78 GLU A N 1
ATOM 602 C CA . GLU A 1 78 ? -0.450 -3.589 -4.614 1.00 92.75 78 GLU A CA 1
ATOM 603 C C . GLU A 1 78 ? 0.824 -3.756 -5.441 1.00 92.75 78 GLU A C 1
ATOM 605 O O . GLU A 1 78 ? 0.822 -3.343 -6.590 1.00 92.75 78 GLU A O 1
ATOM 610 N N . LYS A 1 79 ? 1.909 -4.315 -4.896 1.00 94.00 79 LYS A N 1
ATOM 611 C CA . LYS A 1 79 ? 3.235 -4.299 -5.541 1.00 94.00 79 LYS A CA 1
ATOM 612 C C . LYS A 1 79 ? 3.751 -5.700 -5.813 1.00 94.00 79 LYS A C 1
ATOM 614 O O . LYS A 1 79 ? 3.721 -6.538 -4.916 1.00 94.00 79 LYS A O 1
ATOM 619 N N . GLY A 1 80 ? 4.298 -5.929 -6.998 1.00 95.06 80 GLY A N 1
ATOM 620 C CA . GLY A 1 80 ? 4.913 -7.202 -7.357 1.00 95.06 80 GLY A CA 1
ATOM 621 C C . GLY A 1 80 ? 5.828 -7.084 -8.564 1.00 95.06 80 GLY A C 1
ATOM 622 O O . GLY A 1 80 ? 6.168 -5.983 -9.003 1.00 95.06 80 GLY A O 1
ATOM 623 N N . TYR A 1 81 ? 6.202 -8.234 -9.105 1.00 95.25 81 TYR A N 1
ATOM 624 C CA . TYR A 1 81 ? 7.006 -8.357 -10.317 1.00 95.25 81 TYR A CA 1
ATOM 625 C C . TYR A 1 81 ? 6.304 -9.269 -11.314 1.00 95.25 81 TYR A C 1
ATOM 627 O O . TYR A 1 81 ? 5.518 -10.130 -10.916 1.00 95.25 81 TYR A O 1
ATOM 635 N N . ILE A 1 82 ? 6.582 -9.103 -12.604 1.00 94.50 82 ILE A N 1
ATOM 636 C CA . ILE A 1 82 ? 6.195 -10.120 -13.587 1.00 94.50 82 ILE A CA 1
ATOM 637 C C . ILE A 1 82 ? 6.975 -11.403 -13.296 1.00 94.50 82 ILE A C 1
ATOM 639 O O . ILE A 1 82 ? 8.187 -11.362 -13.083 1.00 94.50 82 ILE A O 1
ATOM 643 N N . ALA A 1 83 ? 6.277 -12.540 -13.295 1.00 92.81 83 ALA A N 1
ATOM 644 C CA . ALA A 1 83 ? 6.892 -13.841 -13.071 1.00 92.81 83 ALA A CA 1
ATOM 645 C C . ALA A 1 83 ? 8.049 -14.079 -14.053 1.00 92.81 83 ALA A C 1
ATOM 647 O O . ALA A 1 83 ? 7.898 -13.914 -15.266 1.00 92.81 83 ALA A O 1
ATOM 648 N N . GLY A 1 84 ? 9.217 -14.437 -13.520 1.00 91.25 84 GLY A N 1
ATOM 649 C CA . GLY A 1 84 ? 10.438 -14.621 -14.309 1.00 91.25 84 GLY A CA 1
ATOM 650 C C . GLY A 1 84 ? 11.170 -13.339 -14.744 1.00 91.25 84 GLY A C 1
ATOM 651 O O . GLY A 1 84 ? 12.252 -13.455 -15.319 1.00 91.25 84 GLY A O 1
ATOM 652 N N . ASP A 1 85 ? 10.664 -12.133 -14.447 1.00 90.62 85 ASP A N 1
ATOM 653 C CA . ASP A 1 85 ? 11.391 -10.863 -14.643 1.00 90.62 85 ASP A CA 1
ATOM 654 C C . ASP A 1 85 ? 11.351 -9.992 -13.364 1.00 90.62 85 ASP A C 1
ATOM 656 O O . ASP A 1 85 ? 10.544 -9.063 -13.250 1.00 90.62 85 ASP A O 1
ATOM 660 N N . PRO A 1 86 ? 12.270 -10.224 -12.402 1.00 89.38 86 PRO A N 1
ATOM 661 C CA . PRO A 1 86 ? 12.371 -9.439 -11.165 1.00 89.38 86 PRO A CA 1
ATOM 662 C C . PRO A 1 86 ? 12.720 -7.961 -11.389 1.00 89.38 86 PRO A C 1
ATOM 664 O O . PRO A 1 86 ? 12.689 -7.156 -10.455 1.00 89.38 86 PRO A O 1
ATOM 667 N N . GLN A 1 87 ? 13.113 -7.570 -12.604 1.00 89.56 87 GLN A N 1
ATOM 668 C CA . GLN A 1 87 ? 13.357 -6.169 -12.918 1.00 89.56 87 GLN A CA 1
ATOM 669 C C . GLN A 1 87 ? 12.079 -5.466 -13.385 1.00 89.56 87 GLN A C 1
ATOM 671 O O . GLN A 1 87 ? 12.012 -4.242 -13.253 1.00 89.56 87 GLN A O 1
ATOM 676 N N . HIS A 1 88 ? 11.063 -6.199 -13.842 1.00 92.62 88 HIS A N 1
ATOM 677 C CA . HIS A 1 88 ? 9.776 -5.670 -14.294 1.00 92.62 88 HIS A CA 1
ATOM 678 C C . HIS A 1 88 ? 8.799 -5.525 -13.120 1.00 92.62 88 HIS A C 1
ATOM 680 O O . HIS A 1 88 ? 7.958 -6.383 -12.863 1.00 92.62 88 HIS A O 1
ATOM 686 N N . GLU A 1 89 ? 8.915 -4.409 -12.401 1.00 95.44 89 GLU A N 1
ATOM 687 C CA . GLU A 1 89 ? 8.000 -4.061 -11.309 1.00 95.44 89 GLU A CA 1
ATOM 688 C C . GLU A 1 89 ? 6.606 -3.707 -11.851 1.00 95.44 89 GLU A C 1
ATOM 690 O O . GLU A 1 89 ? 6.458 -2.965 -12.829 1.00 95.44 89 GLU A O 1
ATOM 695 N N . VAL A 1 90 ? 5.575 -4.216 -11.184 1.00 96.06 90 VAL A N 1
ATOM 696 C CA . VAL A 1 90 ? 4.169 -3.972 -11.507 1.00 96.06 90 VAL A CA 1
ATOM 697 C C . VAL A 1 90 ? 3.387 -3.541 -10.274 1.00 96.06 90 VAL A C 1
ATOM 699 O O . VAL A 1 90 ? 3.742 -3.864 -9.136 1.00 96.06 90 VAL A O 1
ATOM 702 N N . ARG A 1 91 ? 2.293 -2.813 -10.511 1.00 96.12 91 ARG A N 1
ATOM 703 C CA . ARG A 1 91 ? 1.288 -2.495 -9.503 1.00 96.12 91 ARG A CA 1
ATOM 704 C C . ARG A 1 91 ? -0.062 -3.076 -9.860 1.00 96.12 91 ARG A C 1
ATOM 706 O O . ARG A 1 91 ? -0.587 -2.779 -10.931 1.00 96.12 91 ARG A O 1
ATOM 713 N N . TYR A 1 92 ? -0.642 -3.855 -8.956 1.00 95.19 92 TYR A N 1
ATOM 714 C CA . TYR A 1 92 ? -2.002 -4.341 -9.118 1.00 95.19 92 TYR A CA 1
ATOM 715 C C . TYR A 1 92 ? -2.977 -3.346 -8.494 1.00 95.19 92 TYR A C 1
ATOM 717 O O . TYR A 1 92 ? -3.075 -3.224 -7.275 1.00 95.19 92 TYR A O 1
ATOM 725 N N . GLU A 1 93 ? -3.660 -2.579 -9.335 1.00 93.75 93 GLU A N 1
ATOM 726 C CA . GLU A 1 93 ? -4.577 -1.531 -8.905 1.00 93.75 93 GLU A CA 1
ATOM 727 C C . GLU A 1 93 ? -5.984 -2.089 -8.679 1.00 93.75 93 GLU A C 1
ATOM 729 O O . GLU A 1 93 ? -6.513 -2.833 -9.508 1.00 93.75 93 GLU A O 1
ATOM 734 N N . PHE A 1 94 ? -6.614 -1.643 -7.593 1.00 91.00 94 PHE A N 1
ATOM 735 C CA . PHE A 1 94 ? -8.017 -1.890 -7.272 1.00 91.00 94 PHE A CA 1
ATOM 736 C C . PHE A 1 94 ? -8.794 -0.568 -7.296 1.00 91.00 94 PHE A C 1
ATOM 738 O O . PHE A 1 94 ? -8.217 0.509 -7.115 1.00 91.00 94 PHE A O 1
ATOM 745 N N . ASP A 1 95 ? -10.097 -0.633 -7.556 1.00 89.00 95 ASP A N 1
ATOM 746 C CA . A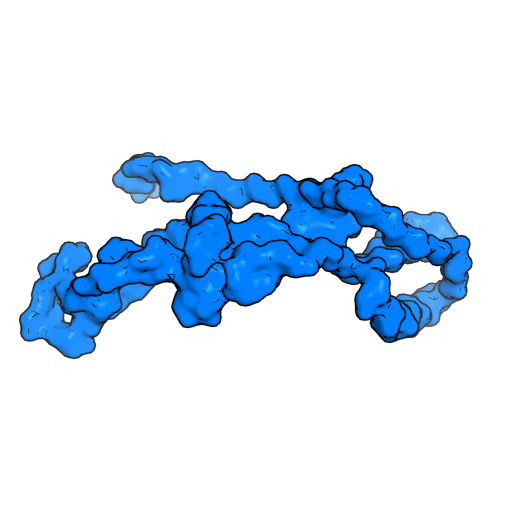SP A 1 95 ? -10.990 0.521 -7.479 1.00 89.00 95 ASP A CA 1
ATOM 747 C C . ASP A 1 95 ? -11.383 0.859 -6.024 1.00 89.00 95 ASP A C 1
ATOM 749 O O . ASP A 1 95 ? -10.982 0.195 -5.066 1.00 89.00 95 ASP A O 1
ATOM 753 N N . SER A 1 96 ? -12.191 1.908 -5.843 1.00 83.62 96 SER A N 1
ATOM 754 C CA . SER A 1 96 ? -12.669 2.337 -4.521 1.00 83.62 96 SER A CA 1
ATOM 755 C C . SER A 1 96 ? -13.567 1.315 -3.815 1.00 83.62 96 SER A C 1
ATOM 757 O O . SER A 1 96 ? -13.783 1.443 -2.615 1.00 83.62 96 SER A O 1
ATOM 759 N N . ASN A 1 97 ? -14.088 0.320 -4.537 1.00 83.38 97 ASN A N 1
ATOM 760 C CA . ASN A 1 97 ? -14.919 -0.755 -3.999 1.00 83.38 97 ASN A CA 1
ATOM 761 C C . ASN A 1 97 ? -14.102 -2.022 -3.697 1.00 83.38 97 ASN A C 1
ATOM 763 O O . ASN A 1 97 ? -14.679 -3.036 -3.308 1.00 83.38 97 ASN A O 1
ATOM 767 N N . GLY A 1 98 ? -12.779 -1.995 -3.894 1.00 81.75 98 GLY A N 1
ATOM 768 C CA . GLY A 1 98 ? -11.920 -3.160 -3.703 1.00 81.75 98 GLY A CA 1
ATOM 769 C C . GLY A 1 98 ? -12.028 -4.185 -4.834 1.00 81.75 98 GLY A C 1
ATOM 770 O O . GLY A 1 98 ? -11.714 -5.355 -4.622 1.00 81.75 98 GLY A O 1
ATOM 771 N N . LYS A 1 99 ? -12.457 -3.779 -6.038 1.00 87.81 99 LYS A N 1
ATOM 772 C CA . LYS A 1 99 ? -12.457 -4.647 -7.226 1.00 87.81 99 LYS A CA 1
ATOM 773 C C . LYS A 1 99 ? -11.182 -4.456 -8.051 1.00 87.81 99 LYS A C 1
ATOM 775 O O . LYS A 1 99 ? -10.714 -3.322 -8.165 1.00 87.81 99 LYS A O 1
ATOM 780 N N . PRO A 1 100 ? -10.633 -5.519 -8.666 1.00 90.62 100 PRO A N 1
ATOM 781 C CA . PRO A 1 100 ? -9.506 -5.395 -9.582 1.00 90.62 100 PRO A CA 1
ATOM 782 C C . PRO A 1 100 ? -9.779 -4.401 -10.710 1.00 90.62 100 PRO A C 1
ATOM 784 O O . PRO A 1 100 ? -10.811 -4.481 -11.377 1.00 90.62 100 PRO A O 1
ATOM 787 N N . LYS A 1 101 ? -8.841 -3.482 -10.937 1.00 93.00 101 LYS A N 1
ATOM 788 C CA . LYS A 1 101 ? -8.929 -2.461 -11.986 1.00 93.00 101 LYS A CA 1
ATOM 789 C C . LYS A 1 101 ? -7.968 -2.747 -13.134 1.00 93.00 101 LYS A C 1
ATOM 791 O O . LYS A 1 101 ? -8.393 -2.766 -14.284 1.00 93.00 101 LYS A O 1
ATOM 796 N N . ARG A 1 102 ? -6.674 -2.920 -12.840 1.00 92.94 102 ARG A N 1
ATOM 797 C CA . ARG A 1 102 ? -5.633 -3.231 -13.839 1.00 92.94 102 ARG A CA 1
ATOM 798 C C . ARG A 1 102 ? -4.323 -3.663 -13.188 1.00 92.94 102 ARG A C 1
ATOM 800 O O . ARG A 1 102 ? -4.059 -3.304 -12.045 1.00 92.94 102 ARG A O 1
ATOM 807 N N . LEU A 1 103 ? -3.473 -4.335 -13.959 1.00 94.56 103 LEU A N 1
ATOM 808 C CA . LEU A 1 103 ? -2.056 -4.511 -13.650 1.00 94.56 103 LEU A CA 1
ATOM 809 C C . LEU A 1 103 ? -1.252 -3.459 -14.430 1.00 94.56 103 LEU A C 1
ATOM 811 O O . LEU A 1 103 ? -1.288 -3.449 -15.656 1.00 94.56 103 LEU A O 1
ATOM 815 N N . TYR A 1 104 ? -0.583 -2.553 -13.724 1.00 95.88 104 TYR A N 1
ATOM 816 C CA . TYR A 1 104 ? 0.170 -1.431 -14.289 1.00 95.88 104 TYR A CA 1
ATOM 817 C C . TYR A 1 104 ? 1.671 -1.700 -14.226 1.00 95.88 104 TYR A C 1
ATOM 819 O O . TYR A 1 104 ? 2.192 -2.056 -13.169 1.00 95.88 104 TYR A O 1
ATOM 827 N N . THR A 1 105 ? 2.387 -1.483 -15.326 1.00 95.81 105 THR A N 1
ATOM 828 C CA . THR A 1 105 ? 3.854 -1.555 -15.328 1.00 95.81 105 THR A CA 1
ATOM 829 C C . THR A 1 105 ? 4.456 -0.293 -14.723 1.00 95.81 105 THR A C 1
ATOM 831 O O . THR A 1 105 ? 4.261 0.807 -15.240 1.00 95.81 105 THR A O 1
ATOM 834 N N . VAL A 1 106 ? 5.243 -0.438 -13.654 1.00 95.50 106 VAL A N 1
ATOM 835 C CA . VAL A 1 106 ? 5.946 0.700 -13.053 1.00 95.50 106 VAL A CA 1
ATOM 836 C C . VAL A 1 106 ? 7.090 1.123 -13.980 1.00 95.50 106 VAL A C 1
ATOM 838 O O . VAL A 1 106 ? 7.958 0.302 -14.286 1.00 95.50 106 VAL A O 1
ATOM 841 N N . PRO A 1 107 ? 7.141 2.395 -14.423 1.00 95.12 107 PRO A N 1
ATOM 842 C CA . PRO A 1 107 ? 8.222 2.884 -15.263 1.00 95.12 107 PRO A CA 1
ATOM 843 C C . PRO A 1 107 ? 9.581 2.673 -14.604 1.00 95.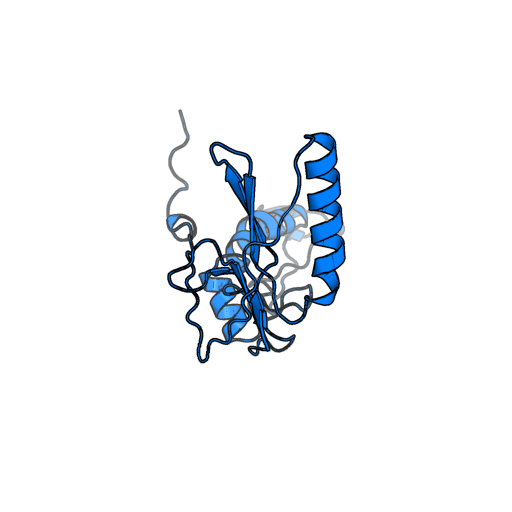12 107 PRO A C 1
ATOM 845 O O . PRO A 1 107 ? 9.823 3.154 -13.493 1.00 95.12 107 PRO A O 1
ATOM 848 N N . LYS A 1 108 ? 10.490 2.004 -15.311 1.00 94.50 108 LYS A N 1
ATOM 849 C CA . LYS A 1 108 ? 11.825 1.691 -14.801 1.00 94.50 108 LYS A CA 1
ATOM 850 C C . LYS A 1 108 ? 12.883 1.927 -15.863 1.00 94.50 108 LYS A C 1
ATOM 852 O O . LYS A 1 108 ? 12.720 1.562 -17.022 1.00 94.50 108 LYS A O 1
ATOM 857 N N . VAL A 1 109 ? 13.988 2.536 -15.446 1.00 94.00 109 VAL A N 1
ATOM 858 C CA . VAL A 1 109 ? 15.179 2.727 -16.277 1.00 94.00 109 VAL A CA 1
ATOM 859 C C . VAL A 1 109 ? 16.310 1.937 -15.638 1.00 94.00 109 VAL A C 1
ATOM 861 O O . VAL A 1 109 ? 16.806 2.316 -14.579 1.00 94.00 109 VAL A O 1
ATOM 864 N N . ILE A 1 110 ? 16.689 0.835 -16.272 1.00 93.19 110 ILE A N 1
ATOM 865 C CA . ILE A 1 110 ? 17.795 -0.032 -15.864 1.00 93.19 110 ILE A CA 1
ATOM 866 C C . ILE A 1 110 ? 19.029 0.383 -16.663 1.00 93.19 110 ILE A C 1
ATOM 868 O O . ILE A 1 110 ? 18.927 0.676 -17.856 1.00 93.19 110 ILE A O 1
ATOM 872 N N . ARG A 1 111 ? 20.182 0.446 -15.997 1.00 91.75 111 ARG A N 1
ATOM 873 C CA . ARG A 1 111 ? 21.467 0.822 -16.590 1.00 91.75 111 ARG A CA 1
ATOM 874 C C . ARG A 1 111 ? 22.485 -0.258 -16.275 1.00 91.75 111 ARG A C 1
ATOM 876 O O . ARG A 1 111 ? 22.575 -0.677 -15.125 1.00 91.75 111 ARG A O 1
ATOM 883 N N . GLU A 1 112 ? 23.244 -0.657 -17.278 1.00 91.94 112 GLU A N 1
ATOM 884 C CA . GLU A 1 112 ? 24.319 -1.637 -17.176 1.00 91.94 112 GLU A CA 1
ATOM 885 C C . GLU A 1 112 ? 25.570 -1.022 -17.801 1.00 91.94 112 GLU A C 1
ATOM 887 O O . GLU A 1 112 ? 25.519 -0.527 -18.928 1.00 91.94 112 GLU A O 1
ATOM 892 N N . GLU A 1 113 ? 26.682 -1.010 -17.071 1.00 90.75 113 GLU A N 1
ATOM 893 C CA . GLU A 1 113 ? 27.969 -0.606 -17.639 1.00 90.75 113 GLU A CA 1
ATOM 894 C C . GLU A 1 113 ? 28.475 -1.694 -18.588 1.00 90.75 113 GLU A C 1
ATOM 896 O O . GLU A 1 113 ? 28.348 -2.890 -18.323 1.00 90.75 113 GLU A O 1
ATOM 901 N N . ILE A 1 114 ? 29.025 -1.260 -19.714 1.00 89.25 114 ILE A N 1
ATOM 902 C CA . ILE A 1 114 ? 29.670 -2.107 -20.715 1.00 89.25 114 ILE A CA 1
ATOM 903 C C . ILE A 1 114 ? 31.011 -1.470 -21.082 1.00 89.25 114 ILE A C 1
ATOM 905 O O . ILE A 1 114 ? 31.184 -0.264 -20.915 1.00 89.25 114 ILE A O 1
ATOM 909 N N . ASP A 1 115 ? 31.937 -2.247 -21.643 1.00 84.19 115 ASP A N 1
ATOM 910 C CA . ASP A 1 115 ? 33.307 -1.791 -21.942 1.00 84.19 115 ASP A CA 1
ATOM 911 C C . ASP A 1 115 ? 33.371 -0.475 -22.740 1.00 84.19 115 ASP A C 1
ATOM 913 O O . ASP A 1 115 ? 34.297 0.318 -22.588 1.00 84.19 115 ASP A O 1
ATOM 917 N N . THR A 1 116 ? 32.369 -0.220 -23.586 1.00 80.44 116 THR A N 1
ATOM 918 C CA . THR A 1 116 ? 32.306 0.949 -24.471 1.00 80.44 116 THR A CA 1
ATOM 919 C C . THR A 1 116 ? 31.300 2.020 -24.028 1.00 80.44 116 THR A C 1
ATOM 921 O O . THR A 1 116 ? 31.060 2.963 -24.785 1.00 80.44 116 THR A O 1
ATOM 924 N N . GLY A 1 117 ? 30.666 1.896 -22.853 1.00 86.50 117 GLY A N 1
ATOM 925 C CA . GLY A 1 117 ? 29.671 2.863 -22.373 1.00 86.50 117 GLY A CA 1
ATOM 926 C C . GLY A 1 117 ? 28.619 2.293 -21.416 1.00 86.50 117 GLY A C 1
ATOM 927 O O . GLY A 1 117 ? 28.921 1.552 -20.491 1.00 86.50 117 GLY A O 1
ATOM 928 N N . GLU A 1 118 ? 27.354 2.664 -21.626 1.00 90.31 118 GLU A N 1
ATOM 929 C CA . GLU A 1 118 ? 26.219 2.210 -20.813 1.00 90.31 118 GLU A CA 1
ATOM 930 C C . GLU A 1 118 ? 25.133 1.615 -21.718 1.00 90.31 118 GLU A C 1
ATOM 932 O O . GLU A 1 118 ? 24.706 2.243 -22.691 1.00 90.31 118 GLU A O 1
ATOM 937 N N . ARG A 1 119 ? 24.625 0.433 -21.367 1.00 91.50 119 ARG A N 1
ATOM 938 C CA . ARG A 1 119 ? 23.378 -0.108 -21.911 1.00 91.50 119 ARG A CA 1
ATOM 939 C C . ARG A 1 119 ? 22.221 0.341 -21.028 1.00 91.50 119 ARG A C 1
ATOM 941 O O . ARG A 1 119 ? 22.252 0.180 -19.812 1.00 91.50 119 ARG A O 1
ATOM 948 N N . ILE A 1 120 ? 21.179 0.899 -21.642 1.00 93.12 120 ILE A N 1
ATOM 949 C CA . ILE A 1 120 ? 20.003 1.404 -20.927 1.00 93.12 120 ILE A CA 1
ATOM 950 C C . ILE A 1 120 ? 18.759 0.665 -21.413 1.00 93.12 120 ILE A C 1
ATOM 952 O O . ILE A 1 120 ? 18.428 0.714 -22.597 1.00 93.12 120 ILE A O 1
ATOM 956 N N . ARG A 1 121 ? 18.045 0.012 -20.492 1.00 93.62 121 ARG A N 1
ATOM 957 C CA . ARG A 1 121 ? 16.740 -0.616 -20.742 1.00 93.62 121 ARG A CA 1
ATOM 958 C C . ARG A 1 121 ? 15.653 0.227 -20.086 1.00 93.62 121 ARG A C 1
ATOM 960 O O . ARG A 1 121 ? 15.693 0.480 -18.884 1.00 93.62 121 ARG A O 1
ATOM 967 N N . ILE A 1 122 ? 14.681 0.668 -20.879 1.00 94.62 122 ILE A N 1
ATOM 968 C CA . ILE A 1 122 ? 13.510 1.412 -20.404 1.00 94.62 122 ILE A CA 1
ATOM 969 C C . ILE A 1 122 ? 12.312 0.467 -20.459 1.00 94.62 122 ILE A C 1
ATOM 971 O O . ILE A 1 122 ? 11.993 -0.066 -21.519 1.00 94.62 122 ILE A O 1
ATOM 975 N N . ILE A 1 123 ? 11.666 0.265 -19.316 1.00 94.56 123 ILE A N 1
ATOM 976 C CA . ILE A 1 123 ? 10.420 -0.487 -19.173 1.00 94.56 123 ILE A CA 1
ATOM 977 C C . ILE A 1 123 ? 9.325 0.526 -18.845 1.00 94.56 123 ILE A C 1
ATOM 979 O O . ILE A 1 123 ? 9.509 1.385 -17.979 1.00 94.56 123 ILE A O 1
ATOM 983 N N . LEU A 1 124 ? 8.209 0.460 -19.563 1.00 95.31 124 LEU A N 1
ATOM 984 C CA . LEU A 1 124 ? 7.132 1.437 -19.482 1.00 95.31 124 LEU A CA 1
ATOM 985 C C . LEU A 1 124 ? 5.796 0.752 -19.769 1.00 95.31 124 LEU A C 1
ATOM 987 O O . LEU A 1 124 ? 5.724 -0.104 -20.650 1.00 95.31 124 LEU A O 1
ATOM 991 N N . ASP A 1 125 ? 4.746 1.162 -19.064 1.00 95.69 125 ASP A N 1
ATOM 992 C CA . ASP A 1 125 ? 3.382 0.809 -19.445 1.00 95.69 125 ASP A CA 1
ATOM 993 C C . ASP A 1 125 ? 2.987 1.502 -20.756 1.00 95.69 125 ASP A C 1
ATOM 995 O O . ASP A 1 125 ? 3.392 2.640 -21.014 1.00 95.69 125 ASP A O 1
ATOM 999 N N . LYS A 1 126 ? 2.152 0.853 -21.571 1.00 94.00 126 LYS A N 1
ATOM 1000 C CA . LYS A 1 126 ? 1.633 1.454 -22.805 1.00 94.00 126 LYS A CA 1
ATOM 1001 C C . LYS A 1 126 ? 0.852 2.741 -22.519 1.00 94.00 126 LYS A C 1
ATOM 1003 O O . LYS A 1 126 ? 0.929 3.675 -23.315 1.00 94.00 126 LYS A O 1
ATOM 1008 N N . SER A 1 127 ? 0.169 2.833 -21.370 1.00 94.44 127 SER A N 1
ATOM 1009 C CA . SER A 1 127 ? -0.558 4.050 -20.975 1.00 94.44 127 SER A CA 1
ATOM 1010 C C . SER A 1 127 ? 0.342 5.271 -20.775 1.00 94.44 127 SER A C 1
ATOM 1012 O O . SER A 1 127 ? -0.145 6.398 -20.798 1.00 94.44 127 SER A O 1
ATOM 1014 N N . ASP A 1 128 ? 1.642 5.050 -20.579 1.00 95.56 128 ASP A N 1
ATOM 1015 C CA . ASP A 1 128 ? 2.619 6.073 -20.219 1.00 95.56 128 ASP A CA 1
ATOM 1016 C C . ASP A 1 128 ? 3.523 6.471 -21.396 1.00 95.56 128 ASP A C 1
ATOM 1018 O O . ASP A 1 128 ? 4.481 7.221 -21.204 1.00 95.56 128 ASP A O 1
ATOM 1022 N N . GLU A 1 129 ? 3.246 5.992 -22.615 1.00 93.62 129 GLU A N 1
ATOM 1023 C CA . GLU A 1 129 ? 4.084 6.203 -23.808 1.00 93.62 129 GLU A CA 1
ATOM 1024 C C . GLU A 1 129 ? 4.404 7.683 -24.076 1.00 93.62 129 GLU A C 1
ATOM 1026 O O . GLU A 1 129 ? 5.516 8.028 -24.478 1.00 93.62 129 GLU A O 1
ATOM 1031 N N . ASN A 1 130 ? 3.470 8.577 -23.758 1.00 94.69 130 ASN A N 1
ATOM 1032 C CA . ASN A 1 130 ? 3.650 10.027 -23.839 1.00 94.69 130 ASN A CA 1
ATOM 1033 C C . ASN A 1 130 ? 4.800 10.570 -22.964 1.00 94.69 130 ASN A C 1
ATOM 1035 O O . ASN A 1 130 ? 5.299 11.666 -23.217 1.00 94.69 130 ASN A O 1
ATOM 1039 N N . ARG A 1 131 ? 5.250 9.827 -21.948 1.00 93.75 131 ARG A N 1
ATOM 1040 C CA . ARG A 1 131 ? 6.379 10.190 -21.074 1.00 93.75 131 ARG A CA 1
ATOM 1041 C C . ARG A 1 131 ? 7.732 9.788 -21.658 1.00 93.75 131 ARG A C 1
ATOM 1043 O O . ARG A 1 131 ? 8.755 10.292 -21.190 1.00 93.75 131 ARG A O 1
ATOM 1050 N N . LEU A 1 132 ? 7.760 8.899 -22.653 1.00 93.88 132 LEU A N 1
ATOM 1051 C CA . LEU A 1 132 ? 8.996 8.379 -23.241 1.00 93.88 132 LEU A CA 1
ATOM 1052 C C . LEU A 1 132 ? 9.923 9.489 -23.776 1.00 93.88 132 LEU A C 1
ATOM 1054 O O . LEU A 1 132 ? 11.108 9.439 -23.438 1.00 93.88 132 LEU A O 1
ATOM 1058 N N . PRO A 1 133 ? 9.445 10.519 -24.510 1.00 94.50 133 PRO A N 1
ATOM 1059 C CA . PRO A 1 133 ? 10.310 11.605 -24.981 1.00 94.50 133 PRO A CA 1
ATOM 1060 C C . PRO A 1 133 ? 11.037 12.322 -23.837 1.00 94.50 133 PRO A C 1
ATOM 1062 O O . PRO A 1 133 ? 12.249 12.501 -23.888 1.00 94.50 133 PRO A O 1
ATOM 1065 N N . ILE A 1 134 ? 10.327 12.621 -22.743 1.00 94.88 134 ILE A N 1
ATOM 1066 C CA . ILE A 1 134 ? 10.886 13.300 -21.562 1.00 94.88 134 ILE A CA 1
ATOM 1067 C C . ILE A 1 134 ? 11.959 12.432 -20.884 1.00 94.88 134 ILE A C 1
ATOM 1069 O O . ILE A 1 134 ? 12.971 12.934 -20.388 1.00 94.88 134 ILE A O 1
ATOM 1073 N N . ILE A 1 135 ? 11.746 11.113 -20.831 1.00 93.81 135 ILE A N 1
ATOM 1074 C CA . ILE A 1 135 ? 12.726 10.167 -20.279 1.00 93.81 135 ILE A CA 1
ATOM 1075 C C . ILE A 1 135 ? 13.982 10.139 -21.160 1.00 93.81 135 ILE A C 1
ATOM 1077 O O . ILE A 1 135 ? 15.095 10.234 -20.633 1.00 93.81 135 ILE A O 1
ATOM 1081 N N . LEU A 1 136 ? 13.810 10.053 -22.482 1.00 93.94 136 LEU A N 1
ATOM 1082 C CA . LEU A 1 136 ? 14.909 10.046 -23.450 1.00 93.94 136 LEU A CA 1
ATOM 1083 C C . LEU A 1 136 ? 15.714 11.348 -23.411 1.00 93.94 136 LEU A C 1
ATOM 1085 O O . LEU A 1 136 ? 16.940 11.289 -23.399 1.00 93.94 136 LEU A O 1
ATOM 1089 N N . GLU A 1 137 ? 15.064 12.507 -23.304 1.00 93.19 137 GLU A N 1
ATOM 1090 C CA . GLU A 1 137 ? 15.739 13.805 -23.164 1.00 93.19 137 GLU A CA 1
ATOM 1091 C C . GLU A 1 137 ? 16.638 13.852 -21.925 1.00 93.19 137 GLU A C 1
ATOM 1093 O O . GLU A 1 137 ? 17.814 14.214 -22.017 1.00 93.19 137 GLU A O 1
ATOM 1098 N N . LYS A 1 138 ? 16.127 13.410 -20.768 1.00 92.69 138 LYS A N 1
ATOM 1099 C CA . LYS A 1 138 ? 16.911 13.349 -19.522 1.00 92.69 138 LYS A CA 1
ATOM 1100 C C . LYS A 1 138 ? 18.105 12.400 -19.636 1.00 92.69 138 LYS A C 1
ATOM 1102 O O . LYS A 1 138 ? 19.161 12.667 -19.060 1.00 92.69 138 LYS A O 1
ATOM 1107 N N . ILE A 1 139 ? 17.951 11.284 -20.348 1.00 93.00 139 ILE A N 1
ATOM 1108 C CA . ILE A 1 139 ? 19.046 10.341 -20.605 1.00 93.00 139 ILE A CA 1
ATOM 1109 C C . ILE A 1 139 ? 20.076 10.967 -21.552 1.00 93.00 139 ILE A C 1
ATOM 1111 O O . ILE A 1 139 ? 21.267 10.951 -21.239 1.00 93.00 139 ILE A O 1
ATOM 1115 N N . ALA A 1 140 ? 19.630 11.577 -22.651 1.00 90.50 140 ALA A N 1
ATOM 1116 C CA . ALA A 1 140 ? 20.488 12.216 -23.643 1.00 90.50 140 ALA A CA 1
ATOM 1117 C C . ALA A 1 140 ? 21.293 13.380 -23.046 1.00 90.50 140 ALA A C 1
ATOM 1119 O O . ALA A 1 140 ? 22.484 13.510 -23.325 1.00 90.50 140 ALA A O 1
ATOM 1120 N N . GLN A 1 141 ? 20.684 14.197 -22.182 1.00 90.81 141 GLN A N 1
ATOM 1121 C CA . GLN A 1 141 ? 21.379 15.286 -21.490 1.00 90.81 141 GLN A CA 1
ATOM 1122 C C . GLN A 1 141 ? 22.518 14.759 -20.603 1.00 90.81 141 GLN A C 1
ATOM 1124 O O . GLN A 1 141 ? 23.613 15.315 -20.601 1.00 90.81 141 GLN A O 1
ATOM 1129 N N . ARG A 1 142 ? 22.299 13.641 -19.898 1.00 88.31 142 ARG A N 1
ATOM 1130 C CA . ARG A 1 142 ? 23.346 12.989 -19.092 1.00 88.31 142 ARG A CA 1
ATOM 1131 C C . ARG A 1 142 ? 24.446 12.375 -19.953 1.00 88.31 142 ARG A C 1
ATOM 1133 O O . ARG A 1 142 ? 25.612 12.486 -19.592 1.00 88.31 142 ARG A O 1
ATOM 1140 N N . ALA A 1 143 ? 24.087 11.755 -21.077 1.00 88.62 143 ALA A N 1
ATOM 1141 C CA . ALA A 1 143 ? 25.056 11.191 -22.013 1.00 88.62 143 ALA A CA 1
ATOM 1142 C C . ALA A 1 143 ? 25.964 12.285 -22.599 1.00 88.62 143 ALA A C 1
ATOM 1144 O O . ALA A 1 143 ? 27.183 12.132 -22.580 1.00 88.62 143 ALA A O 1
ATOM 1145 N N . LYS A 1 144 ? 25.391 13.431 -23.000 1.00 87.19 144 LYS A N 1
ATOM 1146 C CA . LYS A 1 144 ? 26.151 14.604 -23.468 1.00 87.19 144 LYS A CA 1
ATOM 1147 C C . LYS A 1 144 ? 27.149 15.108 -22.426 1.00 87.19 144 LYS A C 1
ATOM 1149 O O . LYS A 1 144 ? 28.290 15.377 -22.780 1.00 87.19 144 LYS A O 1
ATOM 1154 N N . ASN A 1 145 ? 26.760 15.166 -21.151 1.00 89.06 145 ASN A N 1
ATOM 1155 C CA . ASN A 1 145 ? 27.666 15.564 -20.065 1.00 89.06 145 ASN A CA 1
ATOM 1156 C C . ASN A 1 145 ? 28.844 14.591 -19.871 1.00 89.06 145 ASN A C 1
ATOM 1158 O O . ASN A 1 145 ? 29.868 14.982 -19.322 1.00 89.06 145 ASN A O 1
ATOM 1162 N N . LYS A 1 146 ? 28.704 13.336 -20.316 1.00 84.44 146 LYS A N 1
ATOM 1163 C CA . LYS A 1 146 ? 29.763 12.315 -20.324 1.00 84.44 146 LYS A CA 1
ATOM 1164 C C . LYS A 1 146 ? 30.450 12.170 -21.692 1.00 84.44 146 LYS A C 1
ATOM 1166 O O . LYS A 1 146 ? 31.213 11.230 -21.882 1.00 84.44 146 LYS A O 1
ATOM 1171 N N . SER A 1 147 ? 30.157 13.046 -22.657 1.00 85.06 147 SER A N 1
ATOM 1172 C CA . SER A 1 147 ? 30.634 12.943 -24.047 1.00 85.06 147 SER A CA 1
ATOM 1173 C C . SER A 1 147 ? 30.258 11.628 -24.753 1.00 85.06 147 SER A C 1
ATOM 1175 O O . SER A 1 147 ? 30.917 11.216 -25.707 1.00 85.06 147 SER A O 1
ATOM 1177 N N . LEU A 1 148 ? 29.181 10.972 -24.313 1.00 83.94 148 LEU A N 1
ATOM 1178 C CA . LEU A 1 148 ? 28.662 9.737 -24.901 1.00 83.94 148 LEU A CA 1
ATOM 1179 C C . LEU A 1 148 ? 27.600 10.042 -25.965 1.00 83.94 148 LEU A C 1
ATOM 1181 O O . LEU A 1 148 ? 26.789 10.962 -25.818 1.00 83.94 148 LEU A O 1
ATOM 1185 N N . LYS A 1 149 ? 27.570 9.230 -27.027 1.00 84.56 149 LYS A N 1
ATOM 1186 C CA . LYS A 1 149 ? 26.491 9.231 -28.025 1.00 84.56 149 LYS A CA 1
ATOM 1187 C C . LYS A 1 149 ? 25.447 8.182 -27.654 1.00 84.56 149 LYS A C 1
ATOM 1189 O O . LYS A 1 149 ? 25.789 7.101 -27.191 1.00 84.56 149 LYS A O 1
ATOM 1194 N N . MET A 1 150 ? 24.176 8.518 -27.853 1.00 88.44 150 MET A N 1
ATOM 1195 C CA . MET A 1 150 ? 23.052 7.620 -27.594 1.00 88.44 150 MET A CA 1
ATOM 1196 C C . MET A 1 150 ? 22.560 7.020 -28.909 1.00 88.44 150 MET A C 1
ATOM 1198 O O . MET A 1 150 ? 22.350 7.750 -29.875 1.00 88.44 150 MET A O 1
ATOM 1202 N N . GLU A 1 151 ? 22.324 5.714 -28.909 1.00 89.00 151 GLU A N 1
ATOM 1203 C CA . GLU A 1 151 ? 21.779 4.965 -30.038 1.00 89.00 151 GLU A CA 1
ATOM 1204 C C . GLU A 1 151 ? 20.654 4.047 -29.546 1.00 89.00 151 GLU A C 1
ATOM 1206 O O . GLU A 1 151 ? 20.753 3.439 -28.477 1.00 89.00 151 GLU A O 1
ATOM 1211 N N . LEU A 1 152 ? 19.557 3.968 -30.304 1.00 90.88 152 LEU A N 1
ATOM 1212 C CA . LEU A 1 152 ? 18.454 3.061 -29.999 1.00 90.88 152 LEU A CA 1
ATOM 1213 C C . LEU A 1 152 ? 18.776 1.668 -30.547 1.00 90.88 152 LEU A C 1
ATOM 1215 O O . LEU A 1 152 ? 18.746 1.464 -31.754 1.00 90.88 152 LEU A O 1
ATOM 1219 N N . LEU A 1 153 ? 19.018 0.705 -29.656 1.00 90.12 153 LEU A N 1
ATOM 1220 C CA . LEU A 1 153 ? 19.322 -0.675 -30.053 1.00 90.12 153 LEU A CA 1
ATOM 1221 C C . LEU A 1 153 ? 18.078 -1.458 -30.486 1.00 90.12 153 LEU A C 1
ATOM 1223 O O . LEU A 1 153 ? 18.105 -2.202 -31.459 1.00 90.12 153 LEU A O 1
ATOM 1227 N N . SER A 1 154 ? 16.985 -1.343 -29.728 1.00 92.12 154 SER A N 1
ATOM 1228 C CA . SER A 1 154 ? 15.731 -2.030 -30.033 1.00 92.12 154 SER A CA 1
ATOM 1229 C C . SER A 1 154 ? 14.553 -1.384 -29.313 1.00 92.12 154 SER A C 1
ATOM 1231 O O . SER A 1 154 ? 14.707 -0.729 -28.280 1.00 92.12 154 SER A O 1
ATOM 1233 N N . ARG A 1 155 ? 13.356 -1.599 -29.860 1.00 92.69 155 ARG A N 1
ATOM 1234 C CA . ARG A 1 155 ? 12.081 -1.264 -29.229 1.00 92.69 155 ARG A CA 1
ATOM 1235 C C . ARG A 1 155 ? 11.121 -2.422 -29.455 1.00 92.69 155 ARG A C 1
ATOM 1237 O O . ARG A 1 155 ? 10.956 -2.868 -30.586 1.00 92.69 155 ARG A O 1
ATOM 1244 N N . LYS A 1 156 ? 10.482 -2.889 -28.385 1.00 92.56 156 LYS A N 1
ATOM 1245 C CA . LYS A 1 156 ? 9.491 -3.965 -28.436 1.00 92.56 156 LYS A CA 1
ATOM 1246 C C . LYS A 1 156 ? 8.265 -3.559 -27.633 1.00 92.56 156 LYS A C 1
ATOM 1248 O O . LYS A 1 156 ? 8.398 -3.128 -26.492 1.00 92.56 156 LYS A O 1
ATOM 1253 N N . GLU A 1 157 ? 7.092 -3.715 -28.230 1.00 92.31 157 GLU A N 1
ATOM 1254 C CA . GLU A 1 157 ? 5.823 -3.714 -27.507 1.00 92.31 157 GLU A CA 1
ATOM 1255 C C . GLU A 1 157 ? 5.464 -5.168 -27.200 1.00 92.31 157 GLU A C 1
ATOM 1257 O O . GLU A 1 157 ? 5.593 -6.040 -28.062 1.00 92.31 157 GLU A O 1
ATOM 1262 N N . VAL A 1 158 ? 5.103 -5.450 -25.950 1.00 89.75 158 VAL A N 1
ATOM 1263 C CA . VAL A 1 158 ? 4.784 -6.804 -25.493 1.00 89.75 158 VAL A CA 1
ATOM 1264 C C . VAL A 1 158 ? 3.367 -6.791 -24.955 1.00 89.75 158 VAL A C 1
ATOM 1266 O O . VAL A 1 158 ? 3.058 -6.028 -24.044 1.00 89.75 158 VAL A O 1
ATOM 1269 N N . HIS A 1 159 ? 2.526 -7.654 -25.512 1.00 90.69 159 HIS A N 1
ATOM 1270 C CA . HIS A 1 159 ? 1.224 -7.973 -24.953 1.00 90.69 159 HIS A CA 1
ATOM 1271 C C . HIS A 1 159 ? 1.308 -9.348 -24.293 1.00 90.69 159 HIS A C 1
ATOM 1273 O O . HIS A 1 159 ? 1.825 -10.288 -24.896 1.00 90.69 159 HIS A O 1
ATOM 1279 N N . VAL A 1 160 ? 0.844 -9.449 -23.050 1.00 86.81 160 VAL A N 1
ATOM 1280 C CA . VAL A 1 160 ? 0.817 -10.702 -22.292 1.00 86.81 160 VAL A CA 1
ATOM 1281 C C . VAL A 1 160 ? -0.619 -10.941 -21.868 1.00 86.81 160 VAL A C 1
ATOM 1283 O O . VAL A 1 160 ? -1.165 -10.183 -21.067 1.00 86.81 160 VAL A O 1
ATOM 1286 N N . GLU A 1 161 ? -1.224 -11.991 -22.406 1.00 89.19 161 GLU A N 1
ATOM 1287 C CA . GLU A 1 161 ? -2.508 -12.469 -21.914 1.00 89.19 161 GLU A CA 1
ATOM 1288 C C . GLU A 1 161 ? -2.290 -13.238 -20.608 1.00 89.19 161 GLU A C 1
ATOM 1290 O O . GLU A 1 161 ? -1.377 -14.055 -20.512 1.00 89.19 161 GLU A O 1
ATOM 1295 N N . HIS A 1 162 ? -3.131 -12.977 -19.604 1.00 89.69 162 HIS A N 1
ATOM 1296 C CA . HIS A 1 162 ? -3.084 -13.637 -18.291 1.00 89.69 162 HIS A CA 1
ATOM 1297 C C . HIS A 1 162 ? -1.696 -13.574 -17.611 1.00 89.69 162 HIS A C 1
ATOM 1299 O O . HIS A 1 162 ? -1.113 -14.612 -17.285 1.00 89.69 162 HIS A O 1
ATOM 1305 N N . PRO A 1 163 ? -1.134 -12.369 -17.387 1.00 91.75 163 PRO A N 1
ATOM 1306 C CA . PRO A 1 163 ? 0.176 -12.238 -16.766 1.00 91.75 163 PRO A CA 1
ATOM 1307 C C . PRO A 1 163 ? 0.164 -12.817 -15.348 1.00 91.75 163 PRO A C 1
ATOM 1309 O O . PRO A 1 163 ? -0.777 -12.613 -14.581 1.00 91.75 163 PRO A O 1
ATOM 1312 N N . THR A 1 164 ? 1.244 -13.505 -14.987 1.00 93.56 164 THR A N 1
ATOM 1313 C CA . THR A 1 164 ? 1.464 -13.967 -13.614 1.00 93.56 164 THR A CA 1
ATOM 1314 C C . THR A 1 164 ? 2.313 -12.941 -12.874 1.00 93.56 164 THR A C 1
ATOM 1316 O O . THR A 1 164 ? 3.362 -12.526 -13.371 1.00 93.56 164 THR A O 1
ATOM 1319 N N . MET A 1 165 ? 1.849 -12.522 -11.697 1.00 94.44 165 MET A N 1
ATOM 1320 C CA . MET A 1 165 ? 2.576 -11.623 -10.804 1.00 94.44 165 MET A CA 1
ATOM 1321 C C . MET A 1 165 ? 3.155 -12.415 -9.631 1.00 94.44 165 MET A C 1
ATOM 1323 O O . MET A 1 165 ? 2.441 -13.177 -8.983 1.00 94.44 165 MET A O 1
ATOM 1327 N N . GLU A 1 166 ? 4.427 -12.184 -9.329 1.00 94.94 166 GLU A N 1
ATOM 1328 C CA . GLU A 1 166 ? 5.108 -12.708 -8.149 1.00 94.94 166 GLU A CA 1
ATOM 1329 C C . GLU A 1 166 ? 5.203 -11.632 -7.062 1.00 94.94 166 GLU A C 1
ATOM 1331 O O . GLU A 1 166 ? 5.503 -10.463 -7.331 1.00 94.94 166 GLU A O 1
ATOM 1336 N N . GLN A 1 167 ? 4.951 -12.030 -5.813 1.00 91.06 167 GLN A N 1
ATOM 1337 C CA . GLN A 1 167 ? 5.019 -11.157 -4.643 1.00 91.06 167 GLN A CA 1
ATOM 1338 C C . GLN A 1 167 ? 5.723 -11.869 -3.497 1.00 91.06 167 GLN A C 1
ATOM 1340 O O . GLN A 1 167 ? 5.441 -13.028 -3.205 1.00 91.06 167 GLN A O 1
ATOM 1345 N N . ASN A 1 168 ? 6.588 -11.132 -2.804 1.00 86.19 168 ASN A N 1
ATOM 1346 C CA . ASN A 1 168 ? 7.175 -11.559 -1.544 1.00 86.19 168 ASN A CA 1
ATOM 1347 C C . ASN A 1 168 ? 6.563 -10.716 -0.429 1.00 86.19 168 ASN A C 1
ATOM 1349 O O . ASN A 1 168 ? 6.650 -9.487 -0.465 1.00 86.19 168 ASN A O 1
ATOM 1353 N N . PHE A 1 169 ? 5.961 -11.363 0.563 1.00 80.00 169 PHE A N 1
ATOM 1354 C CA . PHE A 1 169 ? 5.461 -10.700 1.761 1.00 80.00 169 PHE A CA 1
ATOM 1355 C C . PHE A 1 169 ? 6.175 -11.250 2.990 1.00 80.00 169 PHE A C 1
ATOM 1357 O O . PHE A 1 169 ? 6.390 -12.452 3.130 1.00 80.00 169 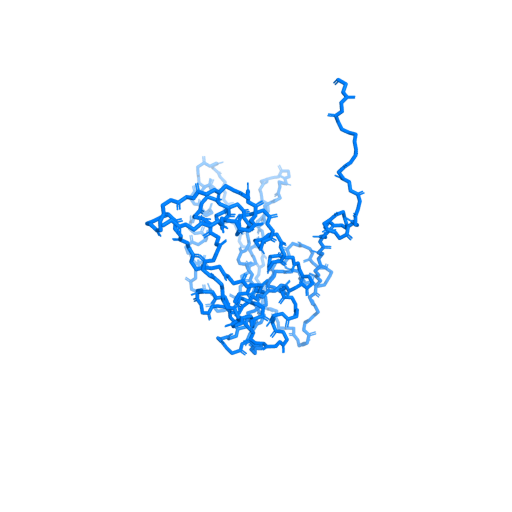PHE A O 1
ATOM 1364 N N . THR A 1 170 ? 6.514 -10.343 3.900 1.00 77.81 170 THR A N 1
ATOM 1365 C CA . THR A 1 170 ? 7.141 -10.664 5.179 1.00 77.81 170 THR A CA 1
ATOM 1366 C C . THR A 1 170 ? 6.256 -10.110 6.275 1.00 77.81 170 THR A C 1
ATOM 1368 O O . THR A 1 170 ? 5.911 -8.929 6.263 1.00 77.81 170 THR A O 1
ATOM 1371 N N . PHE A 1 171 ? 5.910 -10.941 7.248 1.00 74.19 171 PHE A N 1
ATOM 1372 C CA . PHE A 1 171 ? 5.212 -10.501 8.447 1.00 74.19 171 PHE A CA 1
ATOM 1373 C C . PHE A 1 171 ? 5.889 -11.089 9.678 1.00 74.19 171 PHE A C 1
ATOM 1375 O O . PHE A 1 171 ? 6.426 -12.196 9.662 1.00 74.19 171 PHE A O 1
ATOM 1382 N N . ASN A 1 172 ? 5.899 -10.306 10.751 1.00 72.06 172 ASN A N 1
ATOM 1383 C CA . ASN A 1 172 ? 6.530 -10.702 11.994 1.00 72.06 172 ASN A CA 1
ATOM 1384 C C . ASN A 1 172 ? 5.574 -11.599 12.796 1.00 72.06 172 ASN A C 1
ATOM 1386 O O . ASN A 1 172 ? 4.534 -11.136 13.258 1.00 72.06 172 ASN A O 1
ATOM 1390 N N . LEU A 1 173 ? 5.942 -12.869 12.980 1.00 71.12 173 LEU A N 1
ATOM 1391 C CA . LEU A 1 173 ? 5.169 -13.832 13.772 1.00 71.12 173 LEU A CA 1
ATOM 1392 C C . LEU A 1 173 ? 5.143 -13.490 15.269 1.00 71.12 173 LEU A C 1
ATOM 1394 O O . LEU A 1 173 ? 4.179 -13.820 15.954 1.00 71.12 173 LEU A O 1
ATOM 1398 N N . TRP A 1 174 ? 6.148 -12.770 15.772 1.00 68.19 174 TRP A N 1
ATOM 1399 C CA . TRP A 1 174 ? 6.198 -12.327 17.166 1.00 68.19 174 TRP A CA 1
ATOM 1400 C C . TRP A 1 174 ? 5.128 -11.284 17.500 1.00 68.19 174 TRP A C 1
ATOM 1402 O O . TRP A 1 174 ? 4.794 -11.136 18.669 1.00 68.19 174 TRP A O 1
ATOM 1412 N N . LEU A 1 175 ? 4.526 -10.624 16.499 1.00 56.97 175 LEU A N 1
ATOM 1413 C CA . LEU A 1 175 ? 3.341 -9.776 16.707 1.00 56.97 175 LEU A CA 1
ATOM 1414 C C . LEU A 1 175 ? 2.120 -10.573 17.201 1.00 56.97 175 LEU A C 1
ATOM 1416 O O . LEU A 1 175 ? 1.188 -9.977 17.730 1.00 56.97 175 LEU A O 1
ATOM 1420 N N . PHE A 1 176 ? 2.128 -11.900 17.044 1.00 54.19 176 PHE A N 1
ATOM 1421 C CA . PHE A 1 176 ? 1.068 -12.808 17.486 1.00 54.19 176 PHE A CA 1
ATOM 1422 C C . PHE A 1 176 ? 1.512 -13.744 18.617 1.00 54.19 176 PHE A C 1
ATOM 1424 O O . PHE A 1 176 ? 0.731 -14.600 19.029 1.00 54.19 176 PHE A O 1
ATOM 1431 N N . SER A 1 177 ? 2.749 -13.612 19.119 1.00 49.59 177 SER A N 1
ATOM 1432 C CA . SER A 1 177 ? 3.205 -14.414 20.255 1.00 49.59 177 SER A CA 1
ATOM 1433 C C . SER A 1 177 ? 2.495 -13.933 21.523 1.00 49.59 177 SER A C 1
ATOM 1435 O O . SER A 1 177 ? 2.658 -12.767 21.888 1.00 49.59 177 SER A O 1
ATOM 1437 N N . PRO A 1 178 ? 1.748 -14.793 22.240 1.00 49.50 178 PRO A N 1
ATOM 1438 C CA . PRO A 1 178 ? 1.070 -14.397 23.473 1.00 49.50 178 PRO A CA 1
ATOM 1439 C C . PRO A 1 178 ? 2.015 -14.019 24.626 1.00 49.50 178 PRO A C 1
ATOM 1441 O O . PRO A 1 178 ? 1.543 -13.638 25.693 1.00 49.50 178 PRO A O 1
ATOM 1444 N N . LEU A 1 179 ? 3.337 -14.155 24.475 1.00 50.84 179 LEU A N 1
ATOM 1445 C CA . LEU A 1 179 ? 4.285 -14.075 25.586 1.00 50.84 179 LEU A CA 1
ATOM 1446 C C . LEU A 1 179 ? 5.645 -13.525 25.134 1.00 50.84 179 LEU A C 1
ATOM 1448 O O . LEU A 1 179 ? 6.513 -14.294 24.741 1.00 50.84 179 LEU A O 1
ATOM 1452 N N . THR A 1 180 ? 5.861 -12.215 25.267 1.00 44.94 180 THR A N 1
ATOM 1453 C CA . THR A 1 180 ? 7.189 -11.643 25.581 1.00 44.94 180 THR A CA 1
ATOM 1454 C C . THR A 1 180 ? 7.024 -10.344 26.373 1.00 44.94 180 THR A C 1
ATOM 1456 O O . THR A 1 180 ? 7.421 -9.263 25.946 1.00 44.94 180 THR A O 1
ATOM 1459 N N . THR A 1 181 ? 6.411 -10.444 27.551 1.00 44.97 181 THR A N 1
ATOM 1460 C CA . THR A 1 181 ? 6.621 -9.489 28.650 1.00 44.97 181 THR A CA 1
ATOM 1461 C C . THR A 1 181 ? 7.321 -10.197 29.801 1.00 44.97 181 THR A C 1
ATOM 1463 O O . THR A 1 181 ? 6.852 -10.143 30.928 1.00 44.97 181 THR A O 1
ATOM 1466 N N . LEU A 1 182 ? 8.413 -10.904 29.529 1.00 43.91 182 LEU A N 1
ATOM 1467 C CA . LEU A 1 182 ? 9.351 -11.352 30.551 1.00 43.91 182 LEU A CA 1
ATOM 1468 C C . LEU A 1 182 ? 10.756 -11.222 29.948 1.00 43.91 182 LEU A C 1
ATOM 1470 O O . LEU A 1 182 ? 10.975 -11.586 28.799 1.00 43.91 182 LEU A O 1
ATOM 1474 N N . ASP A 1 183 ? 11.654 -10.629 30.728 1.00 45.16 183 ASP A N 1
ATOM 1475 C CA . ASP A 1 183 ? 13.105 -10.550 30.525 1.00 45.16 183 ASP A CA 1
ATOM 1476 C C . ASP A 1 183 ? 13.670 -9.451 29.612 1.00 45.16 183 ASP A C 1
ATOM 1478 O O . ASP A 1 183 ? 14.301 -9.689 28.588 1.00 45.16 183 ASP A O 1
ATOM 1482 N N . LYS A 1 184 ? 13.589 -8.210 30.113 1.00 38.78 184 LYS A N 1
ATOM 1483 C CA . LYS A 1 184 ? 14.761 -7.315 30.142 1.00 38.78 184 LYS A CA 1
ATOM 1484 C C . LYS A 1 184 ? 14.893 -6.653 31.515 1.00 38.78 184 LYS A C 1
ATOM 1486 O O . LYS A 1 184 ? 14.557 -5.486 31.702 1.00 38.78 184 LYS A O 1
ATOM 1491 N N . LYS A 1 185 ? 15.377 -7.431 32.484 1.00 39.69 185 LYS A N 1
ATOM 1492 C CA . LYS A 1 185 ? 16.171 -6.926 33.609 1.00 39.69 185 LYS A CA 1
ATOM 1493 C C . LYS A 1 185 ? 17.551 -7.571 33.522 1.00 39.69 185 LYS A C 1
ATOM 1495 O O . LYS A 1 185 ? 17.698 -8.741 33.855 1.00 39.69 185 LYS A O 1
ATOM 1500 N N . SER A 1 186 ? 18.521 -6.784 33.083 1.00 42.31 186 SER A N 1
ATOM 1501 C CA . SER A 1 186 ? 19.941 -6.884 33.429 1.00 42.31 186 SER A CA 1
ATOM 1502 C C . SER A 1 186 ? 20.562 -5.535 33.119 1.00 42.31 186 SER A C 1
ATOM 1504 O O . SER A 1 186 ? 20.474 -5.151 31.928 1.00 42.31 186 SER A O 1
#